Protein AF-A0A1L9T5M8-F1 (afdb_monomer_lite)

Structure (mmCIF, N/CA/C/O backbone):
data_AF-A0A1L9T5M8-F1
#
_entry.id   AF-A0A1L9T5M8-F1
#
loop_
_atom_site.group_PDB
_atom_site.id
_atom_site.type_symbol
_atom_site.label_atom_id
_atom_site.label_alt_id
_atom_site.label_comp_id
_atom_site.label_asym_id
_atom_site.label_entity_id
_atom_site.label_seq_id
_atom_site.pdbx_PDB_ins_code
_atom_site.Cartn_x
_atom_site.Cartn_y
_atom_site.Cartn_z
_atom_site.occupancy
_atom_site.B_iso_or_equiv
_atom_site.auth_seq_id
_atom_site.auth_comp_id
_atom_site.auth_asym_id
_atom_site.auth_atom_id
_atom_site.pdbx_PDB_model_num
ATOM 1 N N . MET A 1 1 ? 2.459 -1.431 -12.905 1.00 73.81 1 MET A N 1
ATOM 2 C CA . MET A 1 1 ? 2.246 -0.161 -12.185 1.00 73.81 1 MET A CA 1
ATOM 3 C C . MET A 1 1 ? 1.457 -0.363 -10.896 1.00 73.81 1 MET A C 1
ATOM 5 O O . MET A 1 1 ? 0.234 -0.357 -10.907 1.00 73.81 1 MET A O 1
ATOM 9 N N . CYS A 1 2 ? 2.155 -0.512 -9.771 1.00 86.69 2 CYS A N 1
ATOM 10 C CA . CYS A 1 2 ? 1.541 -0.718 -8.460 1.00 86.69 2 CYS A CA 1
ATOM 11 C C . CYS A 1 2 ? 0.799 0.523 -7.936 1.00 86.69 2 CYS A C 1
ATOM 13 O O . CYS A 1 2 ? 1.133 1.663 -8.274 1.00 86.69 2 CYS A O 1
ATOM 15 N N . ILE A 1 3 ? -0.145 0.301 -7.029 1.00 89.75 3 ILE A N 1
ATOM 16 C CA . ILE A 1 3 ? -0.726 1.337 -6.174 1.00 89.75 3 ILE A CA 1
ATOM 17 C C . ILE A 1 3 ? -0.887 0.789 -4.755 1.00 89.75 3 ILE A C 1
ATOM 19 O O . ILE A 1 3 ? -1.237 -0.376 -4.566 1.00 89.75 3 ILE A O 1
ATOM 23 N N . ALA A 1 4 ? -0.602 1.616 -3.758 1.00 93.81 4 ALA A N 1
ATOM 24 C CA . ALA A 1 4 ? -0.954 1.370 -2.368 1.00 93.81 4 ALA A CA 1
ATOM 25 C C . ALA A 1 4 ? -1.788 2.551 -1.879 1.00 93.81 4 ALA A C 1
ATOM 27 O O . ALA A 1 4 ? -1.411 3.689 -2.128 1.00 93.81 4 ALA A O 1
ATOM 28 N N . ILE A 1 5 ? -2.909 2.300 -1.219 1.00 94.38 5 ILE A N 1
ATOM 29 C CA . ILE A 1 5 ? -3.770 3.335 -0.649 1.00 94.38 5 ILE A CA 1
ATOM 30 C C . ILE A 1 5 ? -3.914 3.006 0.824 1.00 94.38 5 ILE A C 1
ATOM 32 O O . ILE A 1 5 ? -4.276 1.883 1.164 1.00 94.38 5 ILE A O 1
ATOM 36 N N . LEU A 1 6 ? -3.609 3.961 1.689 1.00 93.00 6 LEU A N 1
ATOM 37 C CA . LEU A 1 6 ? -3.857 3.848 3.114 1.00 93.00 6 LEU A CA 1
ATOM 38 C C . LEU A 1 6 ? -4.952 4.817 3.539 1.00 93.00 6 LEU A C 1
ATOM 40 O O . LEU A 1 6 ? -5.083 5.902 2.973 1.00 93.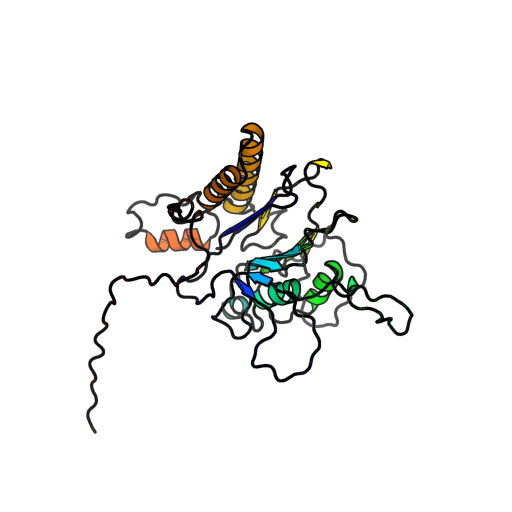00 6 LEU A O 1
ATOM 44 N N . THR A 1 7 ? -5.710 4.433 4.557 1.00 92.31 7 THR A N 1
ATOM 45 C CA . THR A 1 7 ? -6.650 5.331 5.217 1.00 92.31 7 THR A CA 1
ATOM 46 C C . THR A 1 7 ? -6.678 5.098 6.722 1.00 92.31 7 THR A C 1
ATOM 48 O O . THR A 1 7 ? -6.681 3.958 7.194 1.00 92.31 7 THR A O 1
ATOM 51 N N . THR A 1 8 ? -6.688 6.203 7.466 1.00 90.62 8 THR A N 1
ATOM 52 C CA . THR A 1 8 ? -6.918 6.261 8.918 1.00 90.62 8 THR A CA 1
ATOM 53 C C . THR A 1 8 ? -8.299 6.854 9.234 1.00 90.62 8 THR A C 1
ATOM 55 O O . THR A 1 8 ? -8.595 7.226 10.369 1.00 90.62 8 THR A O 1
ATOM 58 N N . THR A 1 9 ? -9.184 6.938 8.231 1.00 90.25 9 THR A N 1
ATOM 59 C CA . THR A 1 9 ? -10.493 7.597 8.335 1.00 90.25 9 THR A CA 1
ATOM 60 C C . THR A 1 9 ? -11.626 6.656 8.761 1.00 90.25 9 THR A C 1
ATOM 62 O O . THR A 1 9 ? -12.774 6.911 8.417 1.00 90.25 9 THR A O 1
ATOM 65 N N . HIS A 1 10 ? -11.367 5.536 9.433 1.00 90.94 10 HIS A N 1
ATOM 66 C CA . HIS A 1 10 ? -12.438 4.676 9.949 1.00 90.94 10 HIS A CA 1
ATOM 67 C C . HIS A 1 10 ? -12.417 4.708 11.484 1.00 90.94 10 HIS A C 1
ATOM 69 O O . HIS A 1 10 ? -11.357 4.495 12.063 1.00 90.94 10 HIS A O 1
ATOM 75 N N . PRO A 1 11 ? -13.550 4.938 12.178 1.00 87.81 11 PRO A N 1
ATOM 76 C CA . PRO A 1 11 ? -13.566 5.045 13.639 1.00 87.81 11 PRO A CA 1
ATOM 77 C C . PRO A 1 11 ? -13.217 3.718 14.331 1.00 87.81 11 PRO A C 1
ATOM 79 O O . PRO A 1 11 ? -12.555 3.706 15.356 1.00 87.81 11 PRO A O 1
ATOM 82 N N . THR A 1 12 ? -13.633 2.584 13.761 1.00 88.06 12 THR A N 1
ATOM 83 C CA . THR A 1 12 ? -13.346 1.248 14.322 1.00 88.06 12 THR A CA 1
ATOM 84 C C . THR A 1 12 ? -11.993 0.673 13.895 1.00 88.06 12 THR A C 1
ATOM 86 O O . THR A 1 12 ? -11.369 -0.061 14.657 1.00 88.06 12 THR A O 1
ATOM 89 N N . TYR A 1 13 ? -11.531 0.976 12.678 1.00 88.88 13 TYR A N 1
ATOM 90 C CA . TYR A 1 13 ? -10.309 0.409 12.115 1.00 88.88 13 TYR A CA 1
ATOM 91 C C . TYR A 1 13 ? -9.252 1.499 12.085 1.00 88.88 13 TYR A C 1
ATOM 93 O O . TYR A 1 13 ? -9.322 2.425 11.283 1.00 88.88 13 TYR A O 1
ATOM 101 N N . ARG A 1 14 ? -8.247 1.358 12.946 1.00 83.38 14 ARG A N 1
ATOM 102 C CA . ARG A 1 14 ? -7.173 2.347 13.099 1.00 83.38 14 ARG A CA 1
ATOM 103 C C . ARG A 1 14 ? -6.377 2.584 11.814 1.00 83.38 14 ARG A C 1
ATOM 105 O O . ARG A 1 14 ? -5.825 3.657 11.606 1.00 83.38 14 ARG A O 1
ATOM 112 N N . PHE A 1 15 ? -6.297 1.555 10.977 1.00 88.25 15 PHE A N 1
ATOM 113 C CA . PHE A 1 15 ? -5.540 1.558 9.741 1.00 88.25 15 PHE A CA 1
ATOM 114 C C . PHE A 1 15 ? -6.140 0.561 8.756 1.00 88.25 15 PHE A C 1
ATOM 116 O O . PHE A 1 15 ? -6.377 -0.598 9.101 1.00 88.25 15 PHE A O 1
ATOM 123 N N . ILE A 1 16 ? -6.338 1.008 7.521 1.00 93.50 16 ILE A N 1
ATOM 124 C CA . ILE A 1 16 ? -6.735 0.173 6.390 1.00 93.50 16 ILE A CA 1
ATOM 125 C C . ILE A 1 16 ? -5.730 0.417 5.265 1.00 93.50 16 ILE A C 1
ATOM 127 O O . ILE A 1 16 ? -5.364 1.560 4.990 1.00 93.50 16 ILE A O 1
ATOM 131 N N . ILE A 1 17 ? -5.300 -0.658 4.602 1.00 94.69 17 ILE A N 1
ATOM 132 C CA . ILE A 1 17 ? -4.412 -0.601 3.441 1.00 94.69 17 ILE A CA 1
ATOM 133 C C . ILE A 1 17 ? -4.962 -1.433 2.287 1.00 94.69 17 ILE A C 1
ATOM 135 O O . ILE A 1 17 ? -5.321 -2.596 2.449 1.00 94.69 17 ILE A O 1
ATOM 139 N N . LEU A 1 18 ? -4.976 -0.829 1.106 1.00 94.94 18 LEU A N 1
ATOM 140 C CA . LEU A 1 18 ? -5.321 -1.444 -0.163 1.00 94.94 18 LEU A CA 1
ATOM 141 C C . LEU A 1 18 ? -4.048 -1.474 -1.002 1.00 94.94 18 LEU A C 1
ATOM 143 O O . LEU A 1 18 ? -3.333 -0.476 -1.086 1.00 94.94 18 LEU A O 1
ATOM 147 N N . ASN A 1 19 ? -3.742 -2.599 -1.640 1.00 93.06 19 ASN A N 1
ATOM 148 C CA . ASN A 1 19 ? -2.569 -2.699 -2.497 1.00 93.06 19 ASN A CA 1
ATOM 149 C C . ASN A 1 19 ? -2.873 -3.540 -3.730 1.00 93.06 19 ASN A C 1
ATOM 151 O O . ASN A 1 19 ? -3.249 -4.702 -3.611 1.00 93.06 19 ASN A O 1
ATOM 155 N N . ASN A 1 20 ? -2.644 -2.960 -4.904 1.00 90.44 20 ASN A N 1
ATOM 156 C CA . ASN A 1 20 ? -2.560 -3.706 -6.149 1.00 90.44 20 ASN A CA 1
ATOM 157 C C . ASN A 1 20 ? -1.101 -3.684 -6.617 1.00 90.44 20 ASN A C 1
ATOM 159 O O . ASN A 1 20 ? -0.534 -2.619 -6.895 1.00 90.44 20 ASN A O 1
ATOM 163 N N . ARG A 1 21 ? -0.478 -4.864 -6.653 1.00 89.31 21 ARG A N 1
ATOM 164 C CA . ARG A 1 21 ? 0.878 -5.053 -7.164 1.00 89.31 21 ARG A CA 1
ATOM 165 C C . ARG A 1 21 ? 0.797 -5.529 -8.603 1.00 89.31 21 ARG A C 1
ATOM 167 O O . ARG A 1 21 ? 0.418 -6.664 -8.855 1.00 89.31 21 ARG A O 1
ATOM 174 N N . ASP A 1 22 ? 1.275 -4.691 -9.506 1.00 83.25 22 ASP A N 1
ATOM 175 C CA . ASP A 1 22 ? 1.394 -5.031 -10.918 1.00 83.25 22 ASP A CA 1
ATOM 176 C C . ASP A 1 22 ? 2.868 -5.283 -11.265 1.00 83.25 22 ASP A C 1
ATOM 178 O O . ASP A 1 22 ? 3.734 -4.424 -11.062 1.00 83.25 22 ASP A O 1
ATOM 182 N N . GLU A 1 23 ? 3.128 -6.500 -11.729 1.00 85.75 23 GLU A N 1
ATOM 183 C CA . GLU A 1 23 ? 4.423 -7.118 -11.992 1.00 85.75 23 GLU A CA 1
ATOM 184 C C . GLU A 1 23 ? 4.262 -8.134 -13.134 1.00 85.75 23 GLU A C 1
ATOM 186 O O . GLU A 1 23 ? 3.152 -8.584 -13.413 1.00 85.75 23 GLU A O 1
ATOM 191 N N . PHE A 1 24 ? 5.365 -8.554 -13.762 1.00 83.94 24 PHE A N 1
ATOM 192 C CA . PHE A 1 24 ? 5.351 -9.686 -14.691 1.00 83.94 24 PHE A CA 1
ATOM 193 C C . PHE A 1 24 ? 4.634 -10.908 -14.098 1.00 83.94 24 PHE A C 1
ATOM 195 O O . PHE A 1 24 ? 5.038 -11.424 -13.055 1.00 83.94 24 PHE A O 1
ATOM 202 N N . LEU A 1 25 ? 3.626 -11.415 -14.816 1.00 84.31 25 LEU A N 1
ATOM 203 C CA . LEU A 1 25 ? 2.867 -12.615 -14.435 1.00 84.31 25 LEU A CA 1
ATOM 204 C C . LEU A 1 25 ? 3.769 -13.841 -14.238 1.00 84.31 25 LEU A C 1
ATOM 206 O O . LEU A 1 25 ? 3.508 -14.683 -13.387 1.00 84.31 25 LEU A O 1
ATOM 210 N N . SER A 1 26 ? 4.859 -13.923 -15.003 1.00 90.44 26 SER A N 1
ATOM 211 C CA . SER A 1 26 ? 5.852 -14.994 -14.909 1.00 90.44 26 SER A CA 1
ATOM 212 C C . SER A 1 26 ? 6.827 -14.835 -13.741 1.00 90.44 26 SER A C 1
ATOM 214 O O . SER A 1 26 ? 7.633 -15.736 -13.504 1.00 90.44 26 SER A O 1
ATOM 216 N N . ARG A 1 27 ? 6.803 -13.713 -13.006 1.00 92.00 27 ARG A N 1
ATOM 217 C CA . ARG A 1 27 ? 7.708 -13.513 -11.873 1.00 92.00 27 ARG A CA 1
ATOM 218 C C . ARG A 1 27 ? 7.279 -14.422 -10.717 1.00 92.00 27 ARG A C 1
ATOM 220 O O . ARG A 1 27 ? 6.207 -14.214 -10.151 1.00 92.00 27 ARG A O 1
ATOM 227 N N . PRO A 1 28 ? 8.119 -15.379 -10.296 1.00 94.62 28 PRO A N 1
ATOM 228 C CA . PRO A 1 28 ? 7.723 -16.344 -9.284 1.00 94.62 28 PRO A CA 1
ATOM 229 C C . PRO A 1 28 ? 7.583 -15.685 -7.905 1.00 94.62 28 PRO A C 1
ATOM 231 O O . PRO A 1 28 ? 8.473 -14.962 -7.443 1.00 94.62 28 PRO A O 1
ATOM 234 N N . THR A 1 29 ? 6.480 -15.980 -7.217 1.00 94.75 29 THR A N 1
ATOM 235 C CA . THR A 1 29 ? 6.209 -15.525 -5.846 1.00 94.75 29 THR A CA 1
ATOM 236 C C . THR A 1 29 ? 5.662 -16.657 -4.988 1.00 94.75 29 THR A C 1
ATOM 238 O O . THR A 1 29 ? 4.884 -17.477 -5.467 1.00 94.75 29 THR A O 1
ATOM 241 N N . ALA A 1 30 ? 6.015 -16.679 -3.706 1.00 93.69 30 ALA A N 1
ATOM 242 C CA . ALA A 1 30 ? 5.359 -17.544 -2.732 1.00 93.69 30 ALA A CA 1
ATOM 243 C C . ALA A 1 30 ? 4.035 -16.913 -2.261 1.00 93.69 30 ALA A C 1
ATOM 245 O O . ALA A 1 30 ? 4.005 -15.692 -2.064 1.00 93.69 30 ALA A O 1
ATOM 246 N N . PRO A 1 31 ? 2.979 -17.714 -2.016 1.00 93.44 31 PRO A N 1
ATOM 247 C CA . PRO A 1 31 ? 1.710 -17.214 -1.495 1.00 93.44 31 PRO A CA 1
ATOM 248 C C . PRO A 1 31 ? 1.873 -16.599 -0.100 1.00 93.44 31 PRO A C 1
ATOM 250 O O . PRO A 1 31 ? 2.842 -16.876 0.616 1.00 93.44 31 PRO A O 1
ATOM 253 N N . VAL A 1 32 ? 0.901 -15.772 0.293 1.00 94.00 32 VAL A N 1
ATOM 254 C CA . VAL A 1 32 ? 0.862 -15.158 1.625 1.00 94.00 32 VAL A CA 1
ATOM 255 C C . VAL A 1 32 ? 0.794 -16.250 2.689 1.00 94.00 32 VAL A C 1
ATOM 257 O O . VAL A 1 32 ? -0.126 -17.063 2.710 1.00 94.00 32 VAL A O 1
ATOM 260 N N . ARG A 1 33 ? 1.774 -16.259 3.592 1.00 94.69 33 ARG A N 1
ATOM 261 C CA . ARG A 1 33 ? 1.814 -17.158 4.750 1.00 94.69 33 ARG A CA 1
ATOM 262 C C . ARG A 1 33 ? 2.637 -16.546 5.869 1.00 94.69 33 ARG A C 1
ATOM 264 O O . ARG A 1 33 ? 3.418 -15.625 5.636 1.00 94.69 33 ARG A O 1
ATOM 271 N N . TRP A 1 34 ? 2.515 -17.103 7.068 1.00 93.75 34 TRP A N 1
ATOM 272 C CA . TRP A 1 34 ? 3.470 -16.824 8.134 1.00 93.75 34 TRP A CA 1
ATOM 273 C C . TRP A 1 34 ? 4.823 -17.468 7.799 1.00 93.75 34 TRP A C 1
ATOM 275 O O . TRP A 1 34 ? 4.905 -18.653 7.454 1.00 93.75 34 TRP A O 1
ATOM 285 N N . TRP A 1 35 ? 5.893 -16.684 7.878 1.00 89.25 35 TRP A N 1
ATOM 286 C CA . TRP A 1 35 ? 7.266 -17.155 7.739 1.00 89.25 35 TRP A CA 1
ATOM 287 C C . TRP A 1 35 ? 8.189 -16.446 8.727 1.00 89.25 35 TRP A C 1
ATOM 289 O O . TRP A 1 35 ? 7.923 -15.337 9.179 1.00 89.25 35 TRP A O 1
ATOM 299 N N . SER A 1 36 ? 9.293 -17.109 9.047 1.00 82.88 36 SER A N 1
ATOM 300 C CA . SER A 1 36 ? 10.337 -16.608 9.937 1.00 82.88 36 SER A CA 1
ATOM 301 C C . SER A 1 36 ? 11.634 -16.492 9.140 1.00 82.88 36 SER A C 1
ATOM 303 O O . SER A 1 36 ? 11.883 -17.299 8.245 1.00 82.88 36 SER A O 1
ATOM 305 N N . SER A 1 37 ? 12.473 -15.498 9.440 1.00 63.56 37 SER A N 1
ATOM 306 C CA . SER A 1 37 ? 13.755 -15.292 8.743 1.00 63.56 37 SER A CA 1
ATOM 307 C C . SER A 1 37 ? 14.801 -16.370 9.062 1.00 63.56 37 SER A C 1
ATOM 309 O O . SER A 1 37 ? 15.893 -16.353 8.494 1.00 63.56 37 SER A O 1
ATOM 311 N N . ARG A 1 38 ? 14.477 -17.318 9.948 1.00 58.47 38 ARG A N 1
ATOM 312 C CA . ARG A 1 38 ? 15.281 -18.515 10.186 1.00 58.47 38 ARG A CA 1
ATOM 313 C C . ARG A 1 38 ? 15.198 -19.413 8.946 1.00 58.47 38 ARG A C 1
ATOM 315 O O . ARG A 1 38 ? 14.296 -20.236 8.822 1.00 58.47 38 ARG A O 1
ATOM 322 N N . SER A 1 39 ? 16.109 -19.195 8.000 1.00 40.66 39 SER A N 1
ATOM 323 C CA . SER A 1 39 ? 16.382 -20.180 6.955 1.00 40.66 39 SER A CA 1
ATOM 324 C C . SER A 1 39 ? 16.983 -21.429 7.614 1.00 40.66 39 SER A C 1
ATOM 326 O O . SER A 1 39 ? 17.828 -21.261 8.498 1.00 40.66 39 SER A O 1
ATOM 328 N N . PRO A 1 40 ? 16.606 -22.654 7.210 1.00 38.31 40 PRO A N 1
ATOM 329 C CA . PRO A 1 40 ? 17.276 -23.881 7.651 1.00 38.31 40 PRO A CA 1
ATOM 330 C C . PRO A 1 40 ? 18.770 -23.938 7.276 1.00 38.31 40 PRO A C 1
ATOM 332 O O . PRO A 1 40 ? 19.512 -24.705 7.879 1.00 38.31 40 PRO A O 1
ATOM 335 N N . ASP A 1 41 ? 19.222 -23.090 6.342 1.00 34.47 41 ASP A N 1
ATOM 336 C CA . ASP A 1 41 ? 20.523 -23.243 5.671 1.00 34.47 41 ASP A CA 1
ATOM 337 C C . ASP A 1 41 ? 21.599 -22.229 6.119 1.00 34.47 41 ASP A C 1
ATOM 339 O O . ASP A 1 41 ? 22.666 -22.130 5.516 1.00 34.47 41 ASP A O 1
ATOM 343 N N . SER A 1 42 ? 21.349 -21.438 7.169 1.00 33.06 42 SER A N 1
ATOM 344 C CA . SER A 1 42 ? 22.309 -20.446 7.678 1.00 33.06 42 SER A CA 1
ATOM 345 C C . SER A 1 42 ? 22.994 -20.948 8.952 1.00 33.06 42 SER A C 1
ATOM 347 O O . SER A 1 42 ? 22.465 -20.840 10.054 1.00 33.06 42 SER A O 1
ATOM 349 N N . PHE A 1 43 ? 24.212 -21.470 8.794 1.00 34.00 43 PHE A N 1
ATOM 350 C CA . PHE A 1 43 ? 25.123 -21.901 9.868 1.00 34.00 43 PHE A CA 1
ATOM 351 C C . PHE A 1 43 ? 25.779 -20.739 10.647 1.00 34.00 43 PHE A C 1
ATOM 353 O O . PHE A 1 43 ? 26.827 -20.914 11.267 1.00 34.00 43 PHE A O 1
ATOM 360 N N . THR A 1 44 ? 25.198 -19.537 10.641 1.00 34.12 44 THR A N 1
ATOM 361 C CA . THR A 1 44 ? 25.741 -18.396 11.390 1.00 34.12 44 THR A CA 1
ATOM 362 C C . THR A 1 44 ? 24.867 -18.092 12.596 1.00 34.12 44 THR A C 1
ATOM 364 O O . THR A 1 44 ? 23.709 -17.700 12.476 1.00 34.12 44 THR A O 1
ATOM 367 N N . ASN A 1 45 ? 25.458 -18.311 13.765 1.00 30.78 45 ASN A N 1
ATOM 368 C CA . ASN A 1 45 ? 24.875 -18.236 15.096 1.00 30.78 45 ASN A CA 1
ATOM 369 C C . ASN A 1 45 ? 24.605 -16.781 15.534 1.00 30.78 45 ASN A C 1
ATOM 371 O O . ASN A 1 45 ? 25.208 -16.289 16.486 1.00 30.78 45 ASN A O 1
ATOM 375 N N . THR A 1 46 ? 23.730 -16.065 14.825 1.00 38.22 46 THR A N 1
ATOM 376 C CA . THR A 1 46 ? 23.260 -14.735 15.233 1.00 38.22 46 THR A CA 1
ATOM 377 C C . THR A 1 46 ? 21.858 -14.847 15.821 1.00 38.22 46 THR A C 1
ATOM 379 O O . THR A 1 46 ? 20.879 -15.127 15.135 1.00 38.22 46 THR A O 1
ATOM 382 N N . THR A 1 47 ? 21.776 -14.610 17.127 1.00 39.91 47 THR A N 1
ATOM 383 C CA . THR A 1 47 ? 20.606 -14.627 18.021 1.00 39.91 47 THR A CA 1
ATOM 384 C C . THR A 1 47 ? 19.580 -13.519 17.736 1.00 39.91 47 THR A C 1
ATOM 386 O O . THR A 1 47 ? 18.979 -12.960 18.650 1.00 39.91 47 THR A O 1
ATOM 389 N N . ALA A 1 48 ? 19.344 -13.176 16.469 1.00 48.72 48 ALA A N 1
ATOM 390 C CA . ALA A 1 48 ? 18.260 -12.276 16.108 1.00 48.72 48 ALA A CA 1
ATOM 391 C C . ALA A 1 48 ? 16.930 -13.035 16.227 1.00 48.72 48 ALA A C 1
ATOM 393 O O . ALA A 1 48 ? 16.635 -13.937 15.437 1.00 48.72 48 ALA A O 1
ATOM 394 N N . THR A 1 49 ? 16.135 -12.688 17.239 1.00 51.50 49 THR A N 1
ATOM 395 C CA . THR A 1 49 ? 14.749 -13.132 17.418 1.00 51.50 49 THR A CA 1
ATOM 396 C C . THR A 1 49 ? 13.953 -12.791 16.158 1.00 51.50 49 THR A C 1
ATOM 398 O O . THR A 1 49 ? 13.484 -11.673 15.979 1.00 51.50 49 THR A O 1
ATOM 401 N N . SER A 1 50 ? 13.864 -13.739 15.226 1.00 63.53 50 SER A N 1
ATOM 402 C CA . SER A 1 50 ? 13.152 -13.551 13.965 1.00 63.53 50 SER A CA 1
ATOM 403 C C . SER A 1 50 ? 11.654 -13.521 14.259 1.00 63.53 50 SER A C 1
ATOM 405 O O . SER A 1 50 ? 11.059 -14.567 14.533 1.00 63.53 50 SER A O 1
ATOM 407 N N . LEU A 1 51 ? 11.050 -12.342 14.177 1.00 76.50 51 LEU A N 1
ATOM 408 C CA . LEU A 1 51 ? 9.611 -12.182 14.337 1.00 76.50 51 LEU A CA 1
ATOM 409 C C . LEU A 1 51 ? 8.876 -12.814 13.145 1.00 76.50 51 LEU A C 1
ATOM 411 O O . LEU A 1 51 ? 9.260 -12.555 12.002 1.00 76.50 51 LEU A O 1
ATOM 415 N N . PRO A 1 52 ? 7.835 -13.640 13.373 1.00 88.94 52 PRO A N 1
ATOM 416 C CA . PRO A 1 52 ? 7.029 -14.175 12.286 1.00 88.94 52 PRO A CA 1
ATOM 417 C C . PRO A 1 52 ? 6.347 -13.051 11.503 1.00 88.94 52 PRO A C 1
ATOM 419 O O . PRO A 1 52 ? 5.638 -12.220 12.080 1.00 88.94 52 PRO A O 1
ATOM 422 N N . VAL A 1 53 ? 6.530 -13.067 10.186 1.00 93.12 53 VAL A N 1
ATOM 423 C CA . VAL A 1 53 ? 5.961 -12.111 9.235 1.00 93.12 53 VAL A CA 1
ATOM 424 C C . VAL A 1 53 ? 4.890 -12.811 8.405 1.00 93.12 53 VAL A C 1
ATOM 426 O O . VAL A 1 53 ? 5.124 -13.896 7.877 1.00 93.12 53 VAL A O 1
ATOM 429 N N . LEU A 1 54 ? 3.722 -12.187 8.270 1.00 95.94 54 LEU A N 1
ATOM 430 C CA . LEU A 1 54 ? 2.696 -12.543 7.298 1.00 95.94 54 LEU A CA 1
ATOM 431 C C . LEU A 1 54 ? 2.924 -11.716 6.037 1.00 95.94 54 LEU A C 1
ATOM 433 O O . LEU A 1 54 ? 2.712 -10.504 6.032 1.00 95.94 54 LEU A O 1
ATOM 437 N N . SER A 1 55 ? 3.392 -12.365 4.977 1.00 96.06 55 SER A N 1
ATOM 438 C CA . SER A 1 55 ? 3.524 -11.746 3.657 1.00 96.06 55 SER A CA 1
ATOM 439 C C . SER A 1 55 ? 3.746 -12.793 2.572 1.00 96.06 55 SER A C 1
ATOM 441 O O . SER A 1 55 ? 4.124 -13.933 2.854 1.00 96.06 55 SER A O 1
ATOM 443 N N . ALA A 1 56 ? 3.532 -12.390 1.323 1.00 94.69 56 ALA A N 1
ATOM 444 C CA . ALA A 1 56 ? 4.065 -13.093 0.163 1.00 94.69 56 ALA A CA 1
ATOM 445 C C . ALA A 1 56 ? 5.568 -12.792 0.002 1.00 94.69 56 ALA A C 1
ATOM 447 O O . ALA A 1 56 ? 6.075 -11.802 0.541 1.00 94.69 56 ALA A O 1
ATOM 448 N N . ARG A 1 57 ? 6.296 -13.637 -0.738 1.00 93.75 57 ARG A N 1
ATOM 449 C CA . ARG A 1 57 ? 7.743 -13.458 -0.970 1.00 93.75 57 ARG A CA 1
ATOM 450 C C . ARG A 1 57 ? 8.087 -13.512 -2.448 1.00 93.75 57 ARG A C 1
ATOM 452 O O . ARG A 1 57 ? 7.597 -14.376 -3.165 1.00 93.75 57 ARG A O 1
ATOM 459 N N . ASP A 1 58 ? 8.974 -12.624 -2.877 1.00 93.62 58 ASP A N 1
ATOM 460 C CA . ASP A 1 58 ? 9.594 -12.656 -4.199 1.00 93.62 58 ASP A CA 1
ATOM 461 C C . ASP A 1 58 ? 10.554 -13.848 -4.286 1.00 93.62 58 ASP A C 1
ATOM 463 O O . ASP A 1 58 ? 11.497 -13.946 -3.504 1.00 93.62 58 ASP A O 1
ATOM 467 N N . LEU A 1 59 ? 10.327 -14.774 -5.215 1.00 93.94 59 LEU A N 1
ATOM 468 C CA . LEU A 1 59 ? 11.215 -15.922 -5.425 1.00 93.94 59 LEU A CA 1
ATOM 469 C C . LEU A 1 59 ? 12.211 -15.679 -6.561 1.00 93.94 59 LEU A C 1
ATOM 471 O O . LEU A 1 59 ? 13.144 -16.457 -6.722 1.00 93.94 59 LEU A O 1
ATOM 475 N N . ALA A 1 60 ? 12.066 -14.577 -7.304 1.00 91.00 60 ALA A N 1
ATOM 476 C CA . ALA A 1 60 ? 12.943 -14.252 -8.424 1.00 91.00 60 ALA A CA 1
ATOM 477 C C . ALA A 1 60 ? 14.346 -13.796 -7.988 1.00 91.00 60 ALA A C 1
ATOM 479 O O . ALA A 1 60 ? 15.248 -13.699 -8.818 1.00 91.00 60 ALA A O 1
ATOM 480 N N . ARG A 1 61 ? 14.542 -13.470 -6.701 1.00 87.56 61 ARG A N 1
ATOM 481 C CA . ARG A 1 61 ? 15.838 -13.054 -6.149 1.00 87.56 61 ARG A CA 1
ATOM 482 C C . ARG A 1 61 ? 16.207 -13.843 -4.892 1.00 87.56 61 ARG A C 1
ATOM 484 O O . ARG A 1 61 ? 15.336 -14.017 -4.039 1.00 87.56 61 ARG A O 1
ATOM 491 N N . PRO A 1 62 ? 17.500 -14.162 -4.678 1.00 88.62 62 PRO A N 1
ATOM 492 C CA . PRO A 1 62 ? 17.977 -14.850 -3.469 1.00 88.62 62 PRO A CA 1
ATOM 493 C C . PRO A 1 62 ? 17.663 -14.120 -2.155 1.00 88.62 62 PRO A C 1
ATOM 495 O O . PRO A 1 62 ? 17.515 -14.736 -1.104 1.00 88.62 62 PRO A O 1
ATOM 498 N N . ALA A 1 63 ? 17.522 -12.789 -2.199 1.00 87.12 63 ALA A N 1
ATOM 499 C CA . ALA A 1 63 ? 17.138 -11.993 -1.030 1.00 87.12 63 ALA A CA 1
ATOM 500 C C . ALA A 1 63 ? 15.752 -12.383 -0.477 1.00 87.12 63 ALA A C 1
ATOM 502 O O . ALA A 1 63 ? 15.465 -12.178 0.712 1.00 87.12 63 ALA A O 1
ATOM 503 N N . HIS A 1 64 ? 14.898 -12.941 -1.344 1.00 91.69 64 HIS A N 1
ATOM 504 C CA . HIS A 1 64 ? 13.536 -13.352 -1.048 1.00 91.69 64 HIS A CA 1
ATOM 505 C C . HIS A 1 64 ? 12.740 -12.284 -0.297 1.00 91.69 64 HIS A C 1
ATOM 507 O O . HIS A 1 64 ? 12.234 -12.528 0.808 1.00 91.69 64 HIS A O 1
ATOM 513 N N . GLY A 1 65 ? 12.740 -11.082 -0.880 1.00 92.75 65 GLY A N 1
ATOM 514 C CA . GLY A 1 65 ? 12.093 -9.892 -0.342 1.00 92.75 65 GLY A CA 1
ATOM 515 C C . GLY A 1 65 ? 10.570 -9.977 -0.373 1.00 92.75 65 GLY A C 1
ATOM 516 O O . GLY A 1 65 ? 9.995 -10.967 -0.818 1.00 92.75 65 GLY A O 1
ATOM 517 N N . THR A 1 66 ? 9.914 -8.917 0.083 1.00 94.75 66 THR A N 1
ATOM 518 C CA . THR A 1 66 ? 8.455 -8.769 0.015 1.00 94.75 66 THR A CA 1
ATOM 519 C C . THR A 1 66 ? 8.082 -7.366 -0.469 1.00 94.75 66 THR A C 1
ATOM 521 O O . THR A 1 66 ? 8.960 -6.557 -0.741 1.00 94.75 66 THR A O 1
ATOM 524 N N . TRP A 1 67 ? 6.798 -7.083 -0.638 1.00 95.19 67 TRP A N 1
ATOM 525 C CA . TRP A 1 67 ? 6.275 -5.766 -1.024 1.00 95.19 67 TRP A CA 1
ATOM 526 C C . TRP A 1 67 ? 5.158 -5.287 -0.101 1.00 95.19 67 TRP A C 1
ATOM 528 O O . TRP A 1 67 ? 4.852 -4.105 -0.110 1.00 95.19 67 TRP A O 1
ATOM 538 N N . LEU A 1 68 ? 4.558 -6.182 0.683 1.00 96.81 68 LEU A N 1
ATOM 539 C CA . LEU A 1 68 ? 3.525 -5.883 1.664 1.00 96.81 68 LEU A CA 1
ATOM 540 C C . LEU A 1 68 ? 3.598 -6.944 2.754 1.00 96.81 68 LEU A C 1
ATOM 542 O O . LEU A 1 68 ? 3.653 -8.139 2.452 1.00 96.81 68 LEU A O 1
ATOM 546 N N . GLY A 1 69 ? 3.559 -6.526 4.011 1.00 95.50 69 GLY A N 1
ATOM 547 C CA . GLY A 1 69 ? 3.485 -7.471 5.109 1.00 95.50 69 GLY A CA 1
ATOM 548 C C . GLY A 1 69 ? 3.192 -6.831 6.446 1.00 95.50 69 GLY A C 1
ATOM 549 O O . GLY A 1 69 ? 3.286 -5.616 6.614 1.00 95.50 69 GLY A O 1
ATOM 550 N N . ILE A 1 70 ? 2.870 -7.696 7.399 1.00 94.75 70 ILE A N 1
ATOM 551 C CA . ILE A 1 70 ? 2.702 -7.355 8.807 1.00 94.75 70 ILE A CA 1
ATOM 552 C C . ILE A 1 70 ? 3.305 -8.463 9.668 1.00 94.75 70 ILE A C 1
ATOM 554 O O . ILE A 1 70 ? 3.265 -9.635 9.292 1.00 94.75 70 ILE A O 1
ATOM 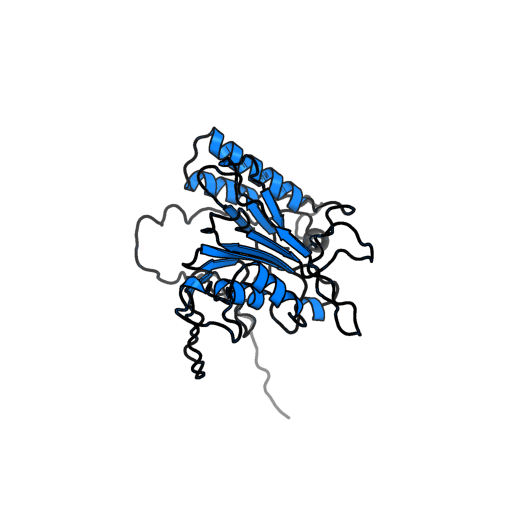558 N N . ASN A 1 71 ? 3.876 -8.135 10.820 1.00 92.00 71 ASN A N 1
ATOM 559 C CA . ASN A 1 71 ? 4.352 -9.138 11.772 1.00 92.00 71 ASN A CA 1
ATOM 560 C C . ASN A 1 71 ? 3.439 -9.227 13.011 1.00 92.00 71 ASN A C 1
ATOM 562 O O . ASN A 1 71 ? 2.547 -8.408 13.230 1.00 92.00 71 ASN A O 1
ATOM 566 N N . LYS A 1 72 ? 3.666 -10.239 13.860 1.00 88.12 72 LYS A N 1
ATOM 567 C CA . LYS A 1 72 ? 2.911 -10.430 15.123 1.00 88.12 72 LYS A CA 1
ATOM 568 C C . LYS A 1 72 ? 3.070 -9.282 16.124 1.00 88.12 72 LYS A C 1
ATOM 570 O O . LYS A 1 72 ? 2.327 -9.207 17.093 1.00 88.12 72 LYS A O 1
ATOM 575 N N . ILE A 1 73 ? 4.028 -8.416 15.840 1.00 86.38 73 ILE A N 1
ATOM 576 C CA . ILE A 1 73 ? 4.330 -7.096 16.370 1.00 86.38 73 ILE A CA 1
ATOM 577 C C . ILE A 1 73 ? 3.419 -5.907 16.155 1.00 86.38 73 ILE A C 1
ATOM 579 O O . ILE A 1 73 ? 3.514 -4.920 16.864 1.00 86.38 73 ILE A O 1
ATOM 583 N N . GLY A 1 74 ? 2.597 -5.980 15.109 1.00 88.19 74 GLY A N 1
ATOM 584 C CA . GLY A 1 74 ? 1.965 -4.788 14.553 1.00 88.19 74 GLY A CA 1
ATOM 585 C C . GLY A 1 74 ? 2.860 -3.974 13.611 1.00 88.19 74 GLY A C 1
ATOM 586 O O . GLY A 1 74 ? 2.378 -3.001 13.041 1.00 88.19 74 GLY A O 1
ATOM 587 N N . ARG A 1 75 ? 4.115 -4.370 13.344 1.00 90.62 75 ARG A N 1
ATOM 588 C CA . ARG A 1 75 ? 4.890 -3.689 12.301 1.00 90.62 75 ARG A CA 1
ATOM 589 C C . ARG A 1 75 ? 4.333 -4.027 10.941 1.00 90.62 75 ARG A C 1
ATOM 591 O O . ARG A 1 75 ? 4.309 -5.199 10.565 1.00 90.62 75 ARG A O 1
ATOM 598 N N . VAL A 1 76 ? 3.950 -2.995 10.210 1.00 94.19 76 VAL A N 1
ATOM 599 C CA . VAL A 1 76 ? 3.440 -3.069 8.847 1.00 94.19 76 VAL A CA 1
ATOM 600 C C . VAL A 1 76 ? 4.418 -2.397 7.897 1.00 94.19 76 VAL A C 1
ATOM 602 O O . VAL A 1 76 ? 5.143 -1.476 8.276 1.00 94.19 76 VAL A O 1
ATOM 605 N N . GLY A 1 77 ? 4.446 -2.861 6.655 1.00 95.12 77 GLY A N 1
ATOM 606 C CA . GLY A 1 77 ? 5.129 -2.161 5.583 1.00 95.12 77 GLY A CA 1
ATOM 607 C C . GLY A 1 77 ? 4.488 -2.442 4.236 1.00 95.12 77 GLY A C 1
ATOM 608 O O . GLY A 1 77 ? 3.987 -3.544 4.012 1.00 95.12 77 GLY A O 1
ATOM 609 N N . VAL A 1 78 ? 4.544 -1.469 3.332 1.00 96.12 78 VAL A N 1
ATOM 610 C CA . VAL A 1 78 ? 4.242 -1.639 1.908 1.00 96.12 78 VAL A CA 1
ATOM 611 C C . VAL A 1 78 ? 5.244 -0.862 1.067 1.00 96.12 78 VAL A C 1
ATOM 613 O O . VAL A 1 78 ? 5.688 0.219 1.450 1.00 96.12 78 VAL A O 1
ATOM 616 N N . LEU A 1 79 ? 5.598 -1.413 -0.087 1.00 94.62 79 LEU A N 1
ATOM 617 C CA . LEU A 1 79 ? 6.552 -0.828 -1.012 1.00 94.62 79 LEU A CA 1
ATOM 618 C C . LEU A 1 79 ? 5.960 -0.736 -2.419 1.00 94.62 79 LEU A C 1
ATOM 620 O O . LEU A 1 79 ? 5.459 -1.722 -2.965 1.00 94.62 79 LEU A O 1
ATOM 624 N N . THR A 1 80 ? 6.098 0.432 -3.042 1.00 91.69 80 THR A N 1
ATOM 625 C CA . THR A 1 80 ? 5.864 0.633 -4.476 1.00 91.69 80 THR A CA 1
ATOM 626 C C . THR A 1 80 ? 7.165 1.060 -5.147 1.00 91.69 80 THR A C 1
ATOM 628 O O . THR A 1 80 ? 7.885 1.919 -4.653 1.00 91.69 80 THR A O 1
ATOM 631 N N . ASN A 1 81 ? 7.500 0.458 -6.285 1.00 89.19 81 ASN A N 1
ATOM 632 C CA . ASN A 1 81 ? 8.714 0.814 -7.027 1.00 89.19 81 ASN A CA 1
ATOM 633 C C . ASN A 1 81 ? 8.537 2.179 -7.698 1.00 89.19 81 ASN A C 1
ATOM 635 O O . ASN A 1 81 ? 7.548 2.340 -8.399 1.00 89.19 81 ASN A O 1
ATOM 639 N N . CYS A 1 82 ? 9.481 3.109 -7.597 1.00 83.31 82 CYS A N 1
ATOM 640 C CA . CYS A 1 82 ? 9.475 4.288 -8.465 1.00 83.31 82 CYS A CA 1
ATOM 641 C C . CYS A 1 82 ? 9.839 3.886 -9.899 1.00 83.31 82 CYS A C 1
ATOM 643 O O . CYS A 1 82 ? 10.585 2.925 -10.120 1.00 83.31 82 CYS A O 1
ATOM 645 N N . LEU A 1 83 ? 9.283 4.605 -10.871 1.00 76.19 83 LEU A N 1
ATOM 646 C CA . LEU A 1 83 ? 9.625 4.450 -12.274 1.00 76.19 83 LEU A CA 1
ATOM 647 C C . LEU A 1 83 ? 11.077 4.895 -12.479 1.00 76.19 83 LEU A C 1
ATOM 649 O O . LEU A 1 83 ? 11.442 6.021 -12.157 1.00 76.19 83 LEU A O 1
ATOM 653 N N . GLU A 1 84 ? 11.894 3.997 -13.014 1.00 73.69 84 GLU A N 1
ATOM 654 C CA . GLU A 1 84 ? 13.286 4.265 -13.366 1.00 73.69 84 GLU A CA 1
ATOM 655 C C . GLU A 1 84 ? 13.397 4.270 -14.890 1.00 73.69 84 GLU A C 1
ATOM 657 O O . GLU A 1 84 ? 12.800 3.431 -15.567 1.00 73.69 84 GLU A O 1
ATOM 662 N N . THR A 1 85 ? 14.150 5.223 -15.430 1.00 68.94 85 THR A N 1
ATOM 663 C CA . THR A 1 85 ? 14.391 5.343 -16.876 1.00 68.94 85 THR A CA 1
ATOM 664 C C . THR A 1 85 ? 15.476 4.389 -17.373 1.00 68.94 85 THR A C 1
ATOM 666 O O . THR A 1 85 ? 15.555 4.126 -18.570 1.00 68.94 85 THR A O 1
ATOM 669 N N . ASP A 1 86 ? 16.284 3.845 -16.462 1.00 73.25 86 ASP A N 1
ATOM 670 C CA . ASP A 1 86 ? 17.358 2.897 -16.741 1.00 73.25 86 ASP A CA 1
ATOM 671 C C . ASP A 1 86 ? 17.065 1.517 -16.128 1.00 73.25 86 ASP A C 1
ATOM 673 O O . ASP A 1 86 ? 16.663 1.394 -14.968 1.00 73.25 86 ASP A O 1
ATOM 677 N N . CYS A 1 87 ? 17.310 0.463 -16.910 1.00 72.75 87 CYS A N 1
ATOM 678 C CA . CYS A 1 87 ? 17.096 -0.921 -16.498 1.00 72.75 87 CYS A CA 1
ATOM 679 C C . CYS A 1 87 ? 18.041 -1.343 -15.369 1.00 72.75 87 CYS A C 1
ATOM 681 O O . CYS A 1 87 ? 17.610 -2.075 -14.475 1.00 72.75 87 CYS A O 1
ATOM 683 N N . ALA A 1 88 ? 19.301 -0.888 -15.372 1.00 73.31 88 ALA A N 1
ATOM 684 C CA . ALA A 1 88 ? 20.244 -1.250 -14.315 1.00 73.31 88 ALA A CA 1
ATOM 685 C C . ALA A 1 88 ? 19.796 -0.659 -12.969 1.00 73.31 88 ALA A C 1
ATOM 687 O O . ALA A 1 88 ? 19.681 -1.402 -11.994 1.00 73.31 88 ALA A O 1
ATOM 688 N N . ARG A 1 89 ? 19.393 0.619 -12.942 1.00 71.88 89 ARG A N 1
ATOM 689 C CA . ARG A 1 89 ? 18.748 1.255 -11.775 1.00 71.88 89 ARG A CA 1
ATOM 690 C C . ARG A 1 89 ? 17.427 0.592 -11.379 1.00 71.88 89 ARG A C 1
ATOM 692 O O . ARG A 1 89 ? 17.155 0.414 -10.191 1.00 71.88 89 ARG A O 1
ATOM 699 N N . ALA A 1 90 ? 16.600 0.197 -12.350 1.00 68.00 90 ALA A N 1
ATOM 700 C CA . ALA A 1 90 ? 15.331 -0.484 -12.089 1.00 68.00 90 ALA A CA 1
ATOM 701 C C . ALA A 1 90 ? 15.531 -1.850 -11.420 1.00 68.00 90 ALA A C 1
ATOM 703 O O . ALA A 1 90 ? 14.712 -2.259 -10.593 1.00 68.00 90 ALA A O 1
ATOM 704 N N . VAL A 1 91 ? 16.602 -2.562 -11.770 1.00 74.00 91 VAL A N 1
ATOM 705 C CA . VAL A 1 91 ? 16.993 -3.820 -11.134 1.00 74.00 91 VAL A CA 1
ATOM 706 C C . VAL A 1 91 ? 17.618 -3.524 -9.768 1.00 74.00 91 VAL A C 1
ATOM 708 O O . VAL A 1 91 ? 17.146 -4.094 -8.780 1.00 74.00 91 VAL A O 1
ATOM 711 N N . GLY A 1 92 ? 18.618 -2.645 -9.708 1.00 75.06 92 GLY A N 1
ATOM 712 C CA . GLY A 1 92 ? 19.423 -2.332 -8.526 1.00 75.06 92 GLY A CA 1
ATOM 713 C C . GLY A 1 92 ? 20.223 -3.532 -8.008 1.00 75.06 92 GLY A C 1
ATOM 714 O O . GLY A 1 92 ? 19.743 -4.677 -8.027 1.00 75.06 92 GLY A O 1
ATOM 715 N N . ALA A 1 93 ? 21.431 -3.289 -7.496 1.00 77.81 93 ALA A N 1
ATOM 716 C CA . ALA A 1 93 ? 22.237 -4.334 -6.866 1.00 77.81 93 ALA A CA 1
ATOM 717 C C . ALA A 1 93 ? 21.525 -4.952 -5.650 1.00 77.81 93 ALA A C 1
ATOM 719 O O . ALA A 1 93 ? 21.513 -6.175 -5.474 1.00 77.81 93 ALA A O 1
ATOM 720 N N . ARG A 1 94 ? 20.860 -4.124 -4.834 1.00 83.19 94 ARG A N 1
ATOM 721 C CA . ARG A 1 94 ? 20.061 -4.579 -3.689 1.00 83.19 94 ARG A CA 1
ATOM 722 C C . ARG A 1 94 ? 18.569 -4.569 -4.019 1.00 83.19 94 ARG A C 1
ATOM 724 O O . ARG A 1 94 ? 18.018 -3.633 -4.591 1.00 83.19 94 ARG A O 1
ATOM 731 N N . SER A 1 95 ? 17.883 -5.641 -3.617 1.00 87.88 95 SER A N 1
ATOM 732 C CA . SER A 1 95 ? 16.435 -5.769 -3.810 1.00 87.88 95 SER A CA 1
ATOM 733 C C . SER A 1 95 ? 15.676 -4.754 -2.955 1.00 87.88 95 SER A C 1
ATOM 735 O O . SER A 1 95 ? 15.808 -4.773 -1.731 1.00 87.88 95 SER A O 1
ATOM 737 N N . ARG A 1 96 ? 14.788 -3.961 -3.566 1.00 91.81 96 ARG A N 1
ATOM 738 C CA . ARG A 1 96 ? 13.811 -3.115 -2.848 1.00 91.81 96 ARG A CA 1
ATOM 739 C C . ARG A 1 96 ? 13.015 -3.916 -1.822 1.00 91.81 96 ARG A C 1
ATOM 741 O O . ARG A 1 96 ? 12.866 -3.501 -0.680 1.00 91.81 96 ARG A O 1
ATOM 748 N N . GLY A 1 97 ? 12.613 -5.131 -2.192 1.00 92.31 97 GLY A N 1
ATOM 749 C CA . GLY A 1 97 ? 11.870 -6.009 -1.297 1.00 92.31 97 GLY A CA 1
ATOM 750 C C . GLY A 1 97 ? 12.657 -6.493 -0.075 1.00 92.31 97 GLY A C 1
ATOM 751 O O . GLY A 1 97 ? 12.047 -6.973 0.878 1.00 92.31 97 GLY A O 1
ATOM 752 N N . SER A 1 98 ? 13.993 -6.386 -0.073 1.00 90.75 98 SER A N 1
ATOM 753 C CA . SER A 1 98 ? 14.784 -6.639 1.141 1.00 90.75 98 SER A CA 1
ATOM 754 C C . SER A 1 98 ? 14.636 -5.520 2.170 1.00 90.75 98 SER A C 1
ATOM 756 O O . SER A 1 98 ? 14.610 -5.812 3.354 1.00 90.75 98 SER A O 1
ATOM 758 N N . VAL A 1 99 ? 14.431 -4.272 1.740 1.00 91.19 99 VAL A N 1
ATOM 759 C CA . VAL A 1 99 ? 14.318 -3.119 2.646 1.00 91.19 99 VAL A CA 1
ATOM 760 C C . VAL A 1 99 ? 13.109 -3.280 3.569 1.00 91.19 99 VAL A C 1
ATOM 762 O O . VAL A 1 99 ? 13.231 -3.261 4.789 1.00 91.19 99 VAL A O 1
ATOM 765 N N . ILE A 1 100 ? 11.937 -3.544 2.991 1.00 92.81 100 ILE A N 1
ATOM 766 C CA . ILE A 1 100 ? 10.715 -3.831 3.753 1.00 92.81 100 ILE A CA 1
ATOM 767 C C . ILE A 1 100 ? 10.834 -5.117 4.585 1.00 92.81 100 ILE A C 1
ATOM 769 O O . ILE A 1 100 ? 10.340 -5.179 5.708 1.00 92.81 100 ILE A O 1
ATOM 773 N N . LYS A 1 101 ? 11.513 -6.147 4.073 1.00 91.50 101 LYS A N 1
ATOM 774 C CA . LYS A 1 101 ? 11.770 -7.379 4.829 1.00 91.50 101 LYS A CA 1
ATOM 775 C C . LYS A 1 101 ? 12.586 -7.092 6.098 1.00 91.50 101 LYS A C 1
ATOM 777 O O . LYS A 1 101 ? 12.252 -7.627 7.154 1.00 91.50 101 LYS A O 1
ATOM 782 N N . ASP A 1 102 ? 13.606 -6.240 6.013 1.00 89.62 102 ASP A N 1
ATOM 783 C CA . ASP A 1 102 ? 14.452 -5.850 7.147 1.00 89.62 102 ASP A CA 1
ATOM 784 C C . ASP A 1 102 ? 13.636 -5.085 8.210 1.00 89.62 102 ASP A C 1
ATOM 786 O O . ASP A 1 102 ? 13.764 -5.348 9.408 1.00 89.62 102 ASP A O 1
ATOM 790 N N . TRP A 1 103 ? 12.707 -4.217 7.791 1.00 90.94 103 TRP A N 1
ATOM 791 C CA . TRP A 1 103 ? 11.749 -3.565 8.699 1.00 90.94 103 TRP A CA 1
ATOM 792 C C . TRP A 1 103 ? 10.833 -4.569 9.419 1.00 90.94 103 TRP A C 1
ATOM 794 O O . TRP A 1 103 ? 10.705 -4.556 10.645 1.00 90.94 103 TRP A O 1
ATOM 804 N N . LEU A 1 104 ? 10.210 -5.476 8.660 1.00 91.25 104 LEU A N 1
ATOM 805 C CA . LEU A 1 104 ? 9.228 -6.429 9.189 1.00 91.25 104 LEU A CA 1
ATOM 806 C C . LEU A 1 104 ? 9.847 -7.487 10.110 1.00 91.25 104 LEU A C 1
ATOM 808 O O . LEU A 1 104 ? 9.160 -8.039 10.971 1.00 91.25 104 LEU A O 1
ATOM 812 N N . THR A 1 105 ? 11.132 -7.786 9.924 1.00 87.44 105 THR A N 1
ATOM 813 C CA . THR A 1 105 ? 11.863 -8.781 10.723 1.00 87.44 105 THR A CA 1
ATOM 814 C C . THR A 1 105 ? 12.653 -8.173 11.876 1.00 87.44 105 THR A C 1
ATOM 816 O O . THR A 1 105 ? 13.112 -8.921 12.741 1.00 87.44 105 THR A O 1
ATOM 819 N N . SER A 1 106 ? 12.791 -6.846 11.932 1.00 81.62 106 SER A N 1
ATOM 820 C CA . SER A 1 106 ? 13.401 -6.183 13.081 1.00 81.62 106 SER A CA 1
ATOM 821 C C . SER A 1 106 ? 12.426 -6.107 14.260 1.00 81.62 106 SER A C 1
ATOM 823 O O . SER A 1 106 ? 11.205 -6.094 14.098 1.00 81.62 106 SER A O 1
ATOM 825 N N . CYS A 1 107 ? 12.990 -6.101 15.466 1.00 67.12 107 CYS A N 1
ATOM 826 C CA . CYS A 1 107 ? 12.263 -6.033 16.727 1.00 67.12 107 CYS A CA 1
ATOM 827 C C . CYS A 1 107 ? 12.549 -4.673 17.388 1.00 67.12 107 CYS A C 1
ATOM 829 O O . CYS A 1 107 ? 13.729 -4.317 17.467 1.00 67.12 107 CYS A O 1
ATOM 831 N N . PRO A 1 108 ? 11.533 -3.915 17.844 1.00 62.12 108 PRO A N 1
ATOM 832 C CA . PRO A 1 108 ? 11.727 -2.780 18.722 1.00 62.12 108 PRO A CA 1
ATOM 833 C C . PRO A 1 108 ? 12.307 -3.305 20.034 1.00 62.12 108 PRO A C 1
ATOM 835 O O . PRO A 1 108 ? 11.856 -4.306 20.586 1.00 62.12 108 PRO A O 1
ATOM 838 N N . SER A 1 109 ? 13.352 -2.653 20.514 1.00 51.62 109 SER A N 1
ATOM 839 C CA . SER A 1 109 ? 14.227 -3.086 21.601 1.00 51.62 109 SER A CA 1
ATOM 840 C C . SER A 1 109 ? 13.587 -3.277 22.979 1.00 51.62 109 SER A C 1
ATOM 842 O O . SER A 1 109 ? 14.326 -3.536 23.924 1.00 51.62 109 SER A O 1
ATOM 844 N N . SER A 1 110 ? 12.264 -3.190 23.140 1.00 46.38 110 SER A N 1
ATOM 845 C CA . SER A 1 110 ? 11.616 -3.380 24.446 1.00 46.38 110 SER A CA 1
ATOM 846 C C . SER A 1 110 ? 11.743 -4.810 24.994 1.00 46.38 110 SER A C 1
ATOM 848 O O . SER A 1 110 ? 11.610 -5.006 26.198 1.00 46.38 110 SER A O 1
ATOM 850 N N . GLU A 1 111 ? 12.093 -5.798 24.159 1.00 42.50 111 GLU A N 1
ATOM 851 C CA . GLU A 1 111 ? 12.378 -7.179 24.593 1.00 42.50 111 GLU A CA 1
ATOM 852 C C . GLU A 1 111 ? 13.879 -7.509 24.738 1.00 42.50 111 GLU A C 1
ATOM 854 O O . GLU A 1 111 ? 14.231 -8.600 25.192 1.00 42.50 111 GLU A O 1
ATOM 859 N N . ARG A 1 112 ? 14.800 -6.586 24.410 1.00 43.41 112 ARG A N 1
ATOM 860 C CA . ARG A 1 112 ? 16.218 -6.746 24.781 1.00 43.41 112 ARG A CA 1
ATOM 861 C C . ARG A 1 112 ? 16.423 -6.207 26.190 1.00 43.41 112 ARG A C 1
ATOM 863 O O . ARG A 1 112 ? 16.745 -5.039 26.386 1.00 43.41 112 ARG A O 1
ATOM 870 N N . ILE A 1 113 ? 16.277 -7.083 27.179 1.00 39.72 113 ILE A N 1
ATOM 871 C CA . ILE A 1 113 ? 16.764 -6.823 28.536 1.00 39.72 113 ILE A CA 1
ATOM 872 C C . ILE A 1 113 ? 18.271 -6.497 28.453 1.00 39.72 113 ILE A C 1
ATOM 874 O O . ILE A 1 113 ? 19.085 -7.378 28.191 1.00 39.72 113 ILE A O 1
ATOM 878 N N . GLY A 1 114 ? 18.636 -5.229 28.678 1.00 39.66 114 GLY A N 1
ATOM 879 C CA . GLY A 1 114 ? 19.947 -4.846 29.219 1.00 39.66 114 GLY A CA 1
ATOM 880 C C . GLY A 1 114 ? 21.120 -4.641 28.250 1.00 39.66 114 GLY A C 1
ATOM 881 O O . GLY A 1 114 ? 22.202 -5.159 28.508 1.00 39.66 114 GLY A O 1
ATOM 882 N N . GLY A 1 115 ? 20.966 -3.847 27.186 1.00 42.53 115 GLY A N 1
ATOM 883 C CA . GLY A 1 115 ? 22.104 -3.347 26.397 1.00 42.53 115 GLY A CA 1
ATOM 884 C C . GLY A 1 115 ? 22.258 -1.828 26.488 1.00 42.53 115 GLY A C 1
ATOM 885 O O . GLY A 1 115 ? 21.783 -1.129 25.598 1.00 42.53 115 GLY A O 1
ATOM 886 N N . GLN A 1 116 ? 22.896 -1.317 27.545 1.00 43.91 116 GLN A N 1
ATOM 887 C CA . GLN A 1 116 ? 23.332 0.087 27.614 1.00 43.91 116 GLN A CA 1
ATOM 888 C C . GLN A 1 116 ? 24.535 0.302 26.685 1.00 43.91 116 GLN A C 1
ATOM 890 O O . GLN A 1 116 ? 25.390 -0.580 26.558 1.00 43.91 116 GLN A O 1
ATOM 895 N N . ASP A 1 117 ? 24.620 1.460 26.028 1.00 48.31 117 ASP A N 1
ATOM 896 C CA . ASP A 1 117 ? 25.888 1.885 25.434 1.00 48.31 117 ASP A CA 1
ATOM 897 C C . ASP A 1 117 ? 26.874 2.374 26.513 1.00 48.31 117 ASP A C 1
ATOM 899 O O . ASP A 1 117 ? 26.564 2.404 27.705 1.00 48.31 117 ASP A O 1
ATOM 903 N N . LYS A 1 118 ? 28.102 2.714 26.101 1.00 45.09 118 LYS A N 1
ATOM 904 C CA . LYS A 1 118 ? 29.181 3.133 27.016 1.00 45.09 118 LYS A CA 1
ATOM 905 C C . LYS A 1 118 ? 28.857 4.415 27.798 1.00 45.09 118 LYS A C 1
ATOM 907 O O . LYS A 1 118 ? 29.545 4.688 28.776 1.00 45.09 118 LYS A O 1
ATOM 912 N N . ASP A 1 119 ? 27.816 5.140 27.391 1.00 52.38 119 ASP A N 1
ATOM 913 C CA . ASP A 1 119 ? 27.388 6.414 27.963 1.00 52.38 119 ASP A CA 1
ATOM 914 C C . ASP A 1 119 ? 26.094 6.274 28.791 1.00 52.38 119 ASP A C 1
ATOM 916 O O . ASP A 1 119 ? 25.549 7.264 29.272 1.00 5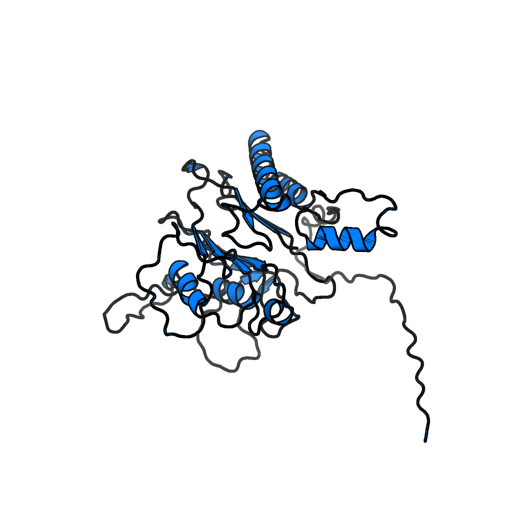2.38 119 ASP A O 1
ATOM 920 N N . GLY A 1 120 ? 25.601 5.044 28.994 1.00 43.50 120 GLY A N 1
ATOM 921 C CA . GLY A 1 120 ? 24.406 4.768 29.795 1.00 43.50 120 GLY A CA 1
ATOM 922 C C . GLY A 1 120 ? 23.085 5.066 29.082 1.00 43.50 120 GLY A C 1
ATOM 923 O O . GLY A 1 120 ? 22.029 4.968 29.710 1.00 43.50 120 GLY A O 1
ATOM 924 N N . ASN A 1 121 ? 23.112 5.379 27.783 1.00 40.16 121 ASN A N 1
ATOM 925 C CA . ASN A 1 121 ? 21.900 5.604 27.009 1.00 40.16 121 ASN A CA 1
ATOM 926 C C . ASN A 1 121 ? 21.279 4.264 26.600 1.00 40.16 121 ASN A C 1
ATOM 928 O O . ASN A 1 121 ? 21.947 3.337 26.126 1.00 40.16 121 ASN A O 1
ATOM 932 N N . VAL A 1 122 ? 19.959 4.168 26.761 1.00 42.91 122 VAL A N 1
ATOM 933 C CA . VAL A 1 122 ? 19.171 3.100 26.148 1.00 42.91 122 VAL A CA 1
ATOM 934 C C . VAL A 1 122 ? 19.155 3.384 24.648 1.00 42.91 122 VAL A C 1
ATOM 936 O O . VAL A 1 122 ? 18.439 4.274 24.197 1.00 42.91 122 VAL A O 1
ATOM 939 N N . LYS A 1 123 ? 19.947 2.654 23.854 1.00 41.06 123 LYS A N 1
ATOM 940 C CA . LYS A 1 123 ? 19.760 2.650 22.398 1.00 41.06 123 LYS A CA 1
ATOM 941 C C . LYS A 1 123 ? 18.399 2.025 22.119 1.00 41.06 123 LYS A C 1
ATOM 943 O O . LYS A 1 123 ? 18.255 0.808 22.241 1.00 41.06 123 LYS A O 1
ATOM 948 N N . GLY A 1 124 ? 17.415 2.852 21.787 1.00 43.66 124 GLY A N 1
ATOM 949 C CA . GLY A 1 124 ? 16.076 2.432 21.385 1.00 43.66 124 GLY A CA 1
ATOM 950 C C . GLY A 1 124 ? 16.088 1.742 20.024 1.00 43.66 124 GLY A C 1
ATOM 951 O O . GLY A 1 124 ? 15.459 2.235 19.102 1.00 43.66 124 GLY A O 1
ATOM 952 N N . GLN A 1 125 ? 16.803 0.617 19.897 1.00 50.31 125 GLN A N 1
ATOM 953 C CA . GLN A 1 125 ? 16.969 -0.090 18.632 1.00 50.31 125 GLN A CA 1
ATOM 954 C C . GLN A 1 125 ? 15.605 -0.456 18.035 1.00 50.31 125 GLN A C 1
ATOM 956 O O . GLN A 1 125 ? 14.890 -1.303 18.570 1.00 50.31 125 GLN A O 1
ATOM 961 N N . GLY A 1 126 ? 15.273 0.128 16.885 1.00 63.53 126 GLY A N 1
ATOM 962 C CA . GLY A 1 126 ? 14.117 -0.255 16.078 1.00 63.53 126 GLY A CA 1
ATOM 963 C C . GLY A 1 126 ? 12.935 0.715 16.089 1.00 63.53 126 GLY A C 1
ATOM 964 O O . GLY A 1 126 ? 11.824 0.271 15.801 1.00 63.53 126 GLY A O 1
ATOM 965 N N . SER A 1 127 ? 13.129 2.001 16.380 1.00 78.94 127 SER A N 1
ATOM 966 C CA . SER A 1 127 ? 12.104 3.002 16.048 1.00 78.94 127 SER A CA 1
ATOM 967 C C . SER A 1 127 ? 11.978 3.207 14.529 1.00 78.94 127 SER A C 1
ATOM 969 O O . SER A 1 127 ? 12.836 2.776 13.745 1.00 78.94 127 SER A O 1
ATOM 971 N N . ILE A 1 128 ? 10.902 3.871 14.097 1.00 82.62 128 ILE A N 1
ATOM 972 C CA . ILE A 1 128 ? 10.728 4.262 12.691 1.00 82.62 128 ILE A CA 1
ATOM 973 C C . ILE A 1 128 ? 11.847 5.234 12.291 1.00 82.62 128 ILE A C 1
ATOM 975 O O . ILE A 1 128 ? 12.448 5.067 11.236 1.00 82.62 128 ILE A O 1
ATOM 979 N N . GLU A 1 129 ? 12.190 6.199 13.145 1.00 83.00 129 GLU A N 1
ATOM 980 C CA . GLU A 1 129 ? 13.226 7.213 12.914 1.00 83.00 129 GLU A CA 1
ATOM 981 C C . GLU A 1 129 ? 14.616 6.605 12.716 1.00 83.00 129 GLU A C 1
ATOM 983 O O . GLU A 1 129 ? 15.360 7.016 11.822 1.00 83.00 129 GLU A O 1
ATOM 988 N N . GLU A 1 130 ? 14.980 5.614 13.531 1.00 81.38 130 GLU A N 1
ATOM 989 C CA . GLU A 1 130 ? 16.248 4.906 13.377 1.00 81.38 130 GLU A CA 1
ATOM 990 C C . GLU A 1 130 ? 16.278 4.103 12.080 1.00 81.38 130 GLU A C 1
ATOM 992 O O . GLU A 1 130 ? 17.283 4.117 11.364 1.00 81.38 130 GLU A O 1
ATOM 997 N N . PHE A 1 131 ? 15.170 3.432 11.747 1.00 86.00 131 PHE A N 1
ATOM 998 C CA . PHE A 1 131 ? 15.073 2.707 10.489 1.00 86.00 131 PHE A CA 1
ATOM 999 C C . PHE A 1 131 ? 15.216 3.666 9.305 1.00 86.00 131 PHE A C 1
ATOM 1001 O O . PHE A 1 131 ? 16.064 3.430 8.450 1.00 86.00 131 PHE A O 1
ATOM 1008 N N . VAL A 1 132 ? 14.485 4.784 9.299 1.00 84.56 132 VAL A N 1
ATOM 1009 C CA . VAL A 1 132 ? 14.599 5.864 8.305 1.00 84.56 132 VAL A CA 1
ATOM 1010 C C . VAL A 1 132 ? 16.039 6.371 8.201 1.00 84.56 132 VAL A C 1
ATOM 1012 O O . VAL A 1 132 ? 16.558 6.511 7.097 1.00 84.56 132 VAL A O 1
ATOM 1015 N N . SER A 1 133 ? 16.716 6.583 9.330 1.00 82.44 133 SER A N 1
ATOM 1016 C CA . SER A 1 133 ? 18.115 7.024 9.353 1.00 82.44 133 SER A CA 1
ATOM 1017 C C . SER A 1 133 ? 19.049 5.988 8.722 1.00 82.44 133 SER A C 1
ATOM 1019 O O . SER A 1 133 ? 19.944 6.348 7.961 1.00 82.44 133 SER A O 1
ATOM 1021 N N . SER A 1 134 ? 18.803 4.694 8.958 1.00 82.56 134 SER A N 1
ATOM 1022 C CA . SER A 1 134 ? 19.558 3.605 8.322 1.00 82.56 134 SER A CA 1
ATOM 1023 C C . SER A 1 134 ? 19.349 3.531 6.805 1.00 82.56 134 SER A C 1
ATOM 1025 O O . SER A 1 134 ? 20.184 2.969 6.093 1.00 82.56 134 SER A O 1
ATOM 1027 N N . LEU A 1 135 ? 18.260 4.120 6.288 1.00 83.25 135 LEU A N 1
ATOM 1028 C CA . LEU A 1 135 ? 17.999 4.146 4.854 1.00 83.25 135 LEU A CA 1
ATOM 1029 C C . LEU A 1 135 ? 18.933 5.109 4.098 1.00 83.25 135 LEU A C 1
ATOM 1031 O O . LEU A 1 135 ? 19.089 4.977 2.884 1.00 83.25 135 LEU A O 1
ATOM 1035 N N . ALA A 1 136 ? 19.583 6.057 4.782 1.00 73.00 136 ALA A N 1
ATOM 1036 C CA . ALA A 1 136 ? 20.503 7.008 4.146 1.00 73.00 136 ALA A CA 1
ATOM 1037 C C . ALA A 1 136 ? 21.731 6.315 3.512 1.00 73.00 136 ALA A C 1
ATOM 1039 O O . ALA A 1 136 ? 22.340 6.838 2.576 1.00 73.00 136 ALA A O 1
ATOM 1040 N N . ASP A 1 137 ? 22.040 5.099 3.974 1.00 70.38 137 ASP A N 1
ATOM 1041 C CA . ASP A 1 137 ? 23.174 4.281 3.540 1.00 70.38 137 ASP A CA 1
ATOM 1042 C C . ASP A 1 137 ? 22.759 3.037 2.736 1.00 70.38 137 ASP A C 1
ATOM 1044 O O . ASP A 1 137 ? 23.519 2.075 2.629 1.00 70.38 137 ASP A O 1
ATOM 1048 N N . LEU A 1 138 ? 21.561 3.031 2.135 1.00 70.44 138 LEU A N 1
ATOM 1049 C CA . LEU A 1 138 ? 21.000 1.868 1.421 1.00 70.44 138 LEU A CA 1
ATOM 1050 C C . LEU A 1 138 ? 21.870 1.301 0.289 1.00 70.44 138 LEU A C 1
ATOM 1052 O O . LEU A 1 138 ? 21.657 0.148 -0.101 1.00 70.44 138 LEU A O 1
ATOM 1056 N N . GLY A 1 139 ? 22.824 2.080 -0.222 1.00 69.12 139 GLY A N 1
ATOM 1057 C CA . GLY A 1 139 ? 23.636 1.730 -1.383 1.00 69.12 139 GLY A CA 1
ATOM 1058 C C . GLY A 1 139 ? 22.820 1.775 -2.677 1.00 69.12 139 GLY A C 1
ATOM 1059 O O . GLY A 1 139 ? 21.908 2.587 -2.821 1.00 69.12 139 GLY A O 1
ATOM 1060 N N . ASP A 1 140 ? 23.147 0.892 -3.621 1.00 76.38 140 ASP A N 1
ATOM 1061 C CA . ASP A 1 140 ? 22.494 0.809 -4.932 1.00 76.38 140 ASP A CA 1
ATOM 1062 C C . ASP A 1 140 ? 21.159 0.037 -4.867 1.00 76.38 140 ASP A C 1
ATOM 1064 O O . ASP A 1 140 ? 21.047 -1.143 -5.219 1.00 76.38 140 ASP A O 1
ATOM 1068 N N . VAL A 1 141 ? 20.135 0.711 -4.338 1.00 84.38 141 VAL A N 1
ATOM 1069 C CA . VAL A 1 141 ? 18.735 0.272 -4.383 1.00 84.38 141 VAL A CA 1
ATOM 1070 C C . VAL A 1 141 ? 17.985 1.138 -5.395 1.00 84.38 141 VAL A C 1
ATOM 1072 O O . VAL A 1 141 ? 18.034 2.372 -5.344 1.00 84.38 141 VAL A O 1
ATOM 1075 N N . GLY A 1 142 ? 17.240 0.491 -6.295 1.00 84.69 142 GLY A N 1
ATOM 1076 C CA . GLY A 1 142 ? 16.341 1.179 -7.225 1.00 84.69 142 GLY A CA 1
ATOM 1077 C C . GLY A 1 142 ? 15.289 2.029 -6.502 1.00 84.69 142 GLY A C 1
ATOM 1078 O O . GLY A 1 142 ? 15.020 1.834 -5.317 1.00 84.69 142 GLY A O 1
ATOM 1079 N N . GLY A 1 143 ? 14.667 2.969 -7.207 1.00 87.06 143 GLY A N 1
ATOM 1080 C CA . GLY A 1 143 ? 13.724 3.907 -6.613 1.00 87.06 143 GLY A CA 1
ATOM 1081 C C . GLY A 1 143 ? 12.503 3.209 -6.013 1.00 87.06 143 GLY A C 1
ATOM 1082 O O . GLY A 1 143 ? 11.989 2.241 -6.592 1.00 87.06 143 GLY A O 1
ATOM 1083 N N . PHE A 1 144 ? 12.037 3.686 -4.863 1.00 90.06 144 PHE A N 1
ATOM 1084 C CA . PHE A 1 144 ? 10.862 3.192 -4.157 1.00 90.06 144 PHE A CA 1
ATOM 1085 C C . PHE A 1 144 ? 10.169 4.286 -3.340 1.00 90.06 144 PHE A C 1
ATOM 1087 O O . PHE A 1 144 ? 10.818 5.205 -2.844 1.00 90.06 144 PHE A O 1
ATOM 1094 N N . ASN A 1 145 ? 8.871 4.082 -3.115 1.00 91.75 145 ASN A N 1
ATOM 1095 C CA . ASN A 1 145 ? 8.147 4.619 -1.972 1.00 91.75 145 ASN A CA 1
ATOM 1096 C C . ASN A 1 145 ? 7.876 3.485 -0.985 1.00 91.75 145 ASN A C 1
ATOM 1098 O O . ASN A 1 145 ? 7.538 2.366 -1.381 1.00 91.75 145 ASN A O 1
ATOM 1102 N N . LEU A 1 146 ? 8.023 3.777 0.296 1.00 93.06 146 LEU A N 1
ATOM 1103 C CA . LEU A 1 146 ? 7.935 2.832 1.391 1.00 93.06 146 LEU A CA 1
ATOM 1104 C C . LEU A 1 146 ? 7.051 3.432 2.479 1.00 93.06 146 LEU A C 1
ATOM 1106 O O . LEU A 1 146 ? 7.439 4.408 3.105 1.00 93.06 146 LEU A O 1
ATOM 1110 N N . LEU A 1 147 ? 5.890 2.838 2.727 1.00 94.06 147 LEU A N 1
ATOM 1111 C CA . LEU A 1 147 ? 5.136 3.088 3.953 1.00 94.06 147 LEU A CA 1
ATOM 1112 C C . LEU A 1 147 ? 5.559 2.039 4.975 1.00 94.06 147 LEU A C 1
ATOM 1114 O O . LEU A 1 147 ? 5.533 0.846 4.674 1.00 94.06 147 LEU A O 1
ATOM 1118 N N . ILE A 1 148 ? 5.912 2.475 6.174 1.00 93.44 148 ILE A N 1
ATOM 1119 C CA . ILE A 1 148 ? 6.199 1.618 7.324 1.00 93.44 148 ILE A CA 1
ATOM 1120 C C . ILE A 1 148 ? 5.524 2.168 8.562 1.00 93.44 148 ILE A C 1
ATOM 1122 O O . ILE A 1 148 ? 5.271 3.365 8.664 1.00 93.44 148 ILE A O 1
ATOM 1126 N N . GLY A 1 149 ? 5.311 1.298 9.535 1.00 90.25 149 GLY A N 1
ATOM 1127 C CA . GLY A 1 149 ? 5.071 1.745 10.891 1.00 90.25 149 GLY A CA 1
ATOM 1128 C C . GLY A 1 149 ? 4.634 0.642 11.827 1.00 90.25 149 GLY A C 1
ATOM 1129 O O . GLY A 1 149 ? 4.725 -0.538 11.481 1.00 90.25 149 GLY A O 1
ATOM 1130 N N . ASP A 1 150 ? 4.208 1.040 13.016 1.00 87.75 150 ASP A N 1
ATOM 1131 C CA . ASP A 1 150 ? 3.729 0.165 14.076 1.00 87.75 150 ASP A CA 1
ATOM 1132 C C . ASP A 1 150 ? 2.254 0.460 14.342 1.00 87.75 150 ASP A C 1
ATOM 1134 O O . ASP A 1 150 ? 1.899 1.497 14.902 1.00 87.75 150 ASP A O 1
ATOM 1138 N N . VAL A 1 151 ? 1.379 -0.473 13.951 1.00 85.56 151 VAL A N 1
ATOM 1139 C CA . VAL A 1 151 ? -0.068 -0.269 14.070 1.00 85.56 151 VAL A CA 1
ATOM 1140 C C . VAL A 1 151 ? -0.591 -0.356 15.508 1.00 85.56 151 VAL A C 1
ATOM 1142 O O . VAL A 1 151 ? -1.787 -0.177 15.753 1.00 85.56 151 VAL A O 1
ATOM 1145 N N . ARG A 1 152 ? 0.286 -0.666 16.468 1.00 80.50 152 ARG A N 1
ATOM 1146 C CA . ARG A 1 152 ? -0.032 -0.698 17.896 1.00 80.50 152 ARG A CA 1
ATOM 1147 C C . ARG A 1 152 ? 0.501 0.510 18.653 1.00 80.50 152 ARG A C 1
ATOM 1149 O O . ARG A 1 152 ? 0.104 0.672 19.801 1.00 80.50 152 ARG A O 1
ATOM 1156 N N . GLU A 1 153 ? 1.333 1.349 18.037 1.00 75.00 153 GLU A N 1
ATOM 1157 C CA . GLU A 1 153 ? 1.781 2.610 18.633 1.00 75.00 153 GLU A CA 1
ATOM 1158 C C . GLU A 1 153 ? 0.562 3.482 18.969 1.00 75.00 153 GLU A C 1
ATOM 1160 O O . GLU A 1 153 ? -0.346 3.637 18.151 1.00 75.00 153 GLU A O 1
ATOM 1165 N N . THR A 1 154 ? 0.495 4.029 20.182 1.00 64.75 154 THR A N 1
ATOM 1166 C CA . THR A 1 154 ? -0.666 4.816 20.639 1.00 64.75 154 THR A CA 1
ATOM 1167 C C . THR A 1 154 ? -0.296 6.156 21.249 1.00 64.75 154 THR A C 1
ATOM 1169 O O . THR A 1 154 ? -1.192 6.958 21.490 1.00 64.75 154 THR A O 1
ATOM 1172 N N . GLU A 1 155 ? 0.982 6.399 21.534 1.00 57.81 155 GLU A N 1
ATOM 1173 C CA . GLU A 1 155 ? 1.396 7.473 22.437 1.00 57.81 155 GLU A CA 1
ATOM 1174 C C . GLU A 1 155 ? 1.858 8.724 21.681 1.00 57.81 155 GLU A C 1
ATOM 1176 O O . GLU A 1 155 ? 1.583 9.839 22.117 1.00 57.81 155 GLU A O 1
ATOM 1181 N N . HIS A 1 156 ? 2.502 8.564 20.520 1.00 58.69 156 HIS A N 1
ATOM 1182 C CA . HIS A 1 156 ? 3.205 9.675 19.857 1.00 58.69 156 HIS A CA 1
ATOM 1183 C C . HIS A 1 156 ? 2.512 10.242 18.609 1.00 58.69 156 HIS A C 1
ATOM 1185 O O . HIS A 1 156 ? 3.038 11.165 17.987 1.00 58.69 156 HIS A O 1
ATOM 1191 N N . GLY A 1 157 ? 1.377 9.677 18.180 1.00 61.41 157 GLY A N 1
ATOM 1192 C CA . GLY A 1 157 ? 0.679 10.106 16.953 1.00 61.41 157 GLY A CA 1
ATOM 1193 C C . GLY A 1 157 ? 1.479 9.908 15.651 1.00 61.41 157 GLY A C 1
ATOM 1194 O O . GLY A 1 157 ? 1.039 10.338 14.590 1.00 61.41 157 GLY A O 1
ATOM 1195 N N . ARG A 1 158 ? 2.640 9.239 15.716 1.00 66.00 158 ARG A N 1
ATOM 1196 C CA . ARG A 1 158 ? 3.568 8.967 14.603 1.00 66.00 158 ARG A CA 1
ATOM 1197 C C . ARG A 1 158 ? 3.736 7.468 14.360 1.00 66.00 158 ARG A C 1
ATOM 1199 O O . ARG A 1 158 ? 4.843 6.965 14.209 1.00 66.00 158 ARG A O 1
ATOM 1206 N N . GLY A 1 159 ? 2.623 6.741 14.344 1.00 77.25 159 GLY A N 1
ATOM 1207 C CA . GLY A 1 159 ? 2.630 5.293 14.133 1.00 77.25 159 GLY A CA 1
ATOM 1208 C C . GLY A 1 159 ? 3.024 4.874 12.715 1.00 77.25 159 GLY A C 1
ATOM 1209 O O . GLY A 1 159 ? 3.328 3.705 12.512 1.00 77.25 159 GLY A O 1
ATOM 1210 N N . LEU A 1 160 ? 3.052 5.796 11.743 1.00 87.62 160 LEU A N 1
ATOM 1211 C CA . LEU A 1 160 ? 3.357 5.529 10.336 1.00 87.62 160 LEU A CA 1
ATOM 1212 C C . LEU A 1 160 ? 4.245 6.614 9.710 1.00 87.62 160 LEU A C 1
ATOM 1214 O O . LEU A 1 160 ? 4.072 7.810 9.956 1.00 87.62 160 LEU A O 1
ATOM 1218 N N . ALA A 1 161 ? 5.125 6.191 8.806 1.00 89.56 161 ALA A N 1
ATOM 1219 C CA . ALA A 1 161 ? 5.918 7.060 7.948 1.00 89.56 161 ALA A CA 1
ATOM 1220 C C . ALA A 1 161 ? 5.919 6.556 6.505 1.00 89.56 161 ALA A C 1
ATOM 1222 O O . ALA A 1 161 ? 6.000 5.356 6.243 1.00 89.56 161 ALA A O 1
ATOM 1223 N N . ILE A 1 162 ? 5.882 7.498 5.571 1.00 90.88 162 ILE A N 1
ATOM 1224 C CA . ILE A 1 162 ? 6.066 7.286 4.142 1.00 90.88 162 ILE A CA 1
ATOM 1225 C C . ILE A 1 162 ? 7.437 7.844 3.761 1.00 90.88 162 ILE A C 1
ATOM 1227 O O . ILE A 1 162 ? 7.744 8.999 4.049 1.00 90.88 162 ILE A O 1
ATOM 1231 N N . ILE A 1 163 ? 8.255 7.030 3.105 1.00 89.88 163 ILE A N 1
ATOM 1232 C CA . ILE A 1 163 ? 9.624 7.347 2.711 1.00 89.88 163 ILE A CA 1
ATOM 1233 C C . ILE A 1 163 ? 9.784 7.165 1.207 1.00 89.88 163 ILE A C 1
ATOM 1235 O O . ILE A 1 163 ? 9.393 6.130 0.676 1.00 89.88 163 ILE A O 1
ATOM 1239 N N . SER A 1 164 ? 10.425 8.118 0.534 1.00 88.56 164 SER A N 1
ATOM 1240 C CA . SER A 1 164 ? 10.924 7.952 -0.834 1.00 88.56 164 SER A CA 1
ATOM 1241 C C . SER A 1 164 ? 12.438 8.090 -0.853 1.00 88.56 164 SER A C 1
ATOM 1243 O O . SER A 1 164 ? 12.986 9.024 -0.265 1.00 88.56 164 SER A O 1
ATOM 1245 N N . ASN A 1 165 ? 13.118 7.181 -1.555 1.00 86.06 165 ASN A N 1
ATOM 1246 C CA . ASN A 1 165 ? 14.556 7.297 -1.837 1.00 86.06 165 ASN A CA 1
ATOM 1247 C C . ASN A 1 165 ? 14.855 7.980 -3.181 1.00 86.06 165 ASN A C 1
ATOM 1249 O O . ASN A 1 165 ? 15.972 7.877 -3.697 1.00 86.06 165 ASN A O 1
ATOM 1253 N N . ARG A 1 166 ? 13.839 8.611 -3.769 1.00 80.25 166 ARG A N 1
ATOM 1254 C CA . ARG A 1 166 ? 13.950 9.454 -4.954 1.00 80.25 166 ARG A CA 1
ATOM 1255 C C . ARG A 1 166 ? 13.333 10.812 -4.673 1.00 80.25 166 ARG A C 1
ATOM 1257 O O . ARG A 1 166 ? 12.263 10.887 -4.064 1.00 80.25 166 ARG A O 1
ATOM 1264 N N . SER A 1 167 ? 13.985 11.860 -5.152 1.00 64.06 167 SER A N 1
ATOM 1265 C CA . SER A 1 167 ? 13.436 13.216 -5.163 1.00 64.06 167 SER A CA 1
ATOM 1266 C C . SER A 1 167 ? 12.954 13.571 -6.567 1.00 64.06 167 SER A C 1
ATOM 1268 O O . SER A 1 167 ? 13.638 13.246 -7.539 1.00 64.06 167 SER A O 1
ATOM 1270 N N . ALA A 1 168 ? 11.822 14.271 -6.679 1.00 53.50 168 ALA A N 1
ATOM 1271 C CA . ALA A 1 168 ? 11.416 14.909 -7.929 1.00 53.50 168 ALA A CA 1
ATOM 1272 C C . ALA A 1 168 ? 12.577 15.776 -8.452 1.00 53.50 168 ALA A C 1
ATOM 1274 O O . ALA A 1 168 ? 13.209 16.510 -7.691 1.00 53.50 168 ALA A O 1
ATOM 1275 N N . GLY A 1 169 ? 12.936 15.616 -9.724 1.00 43.50 169 GLY A N 1
ATOM 1276 C CA . GLY A 1 169 ? 14.151 16.202 -10.284 1.00 43.50 169 GLY A CA 1
ATOM 1277 C C . GLY A 1 169 ? 14.184 17.731 -10.198 1.00 43.50 169 GLY A C 1
ATOM 1278 O O . GLY A 1 169 ? 13.260 18.403 -10.645 1.00 43.50 169 GLY A O 1
ATOM 1279 N N . GLY A 1 170 ? 15.307 18.260 -9.707 1.00 33.72 170 GLY A N 1
ATOM 1280 C CA . GLY A 1 170 ? 15.671 19.675 -9.771 1.00 33.72 170 GLY A CA 1
ATOM 1281 C C . GLY A 1 170 ? 16.012 20.243 -8.401 1.00 33.72 170 GLY A C 1
ATOM 1282 O O . GLY A 1 170 ? 15.151 20.348 -7.539 1.00 33.72 170 GLY A O 1
ATOM 1283 N N . SER A 1 171 ? 17.277 20.625 -8.206 1.00 38.72 171 SER A N 1
ATOM 1284 C CA . SER A 1 171 ? 17.710 21.474 -7.093 1.00 38.72 171 SER A CA 1
ATOM 1285 C C . SER A 1 171 ? 16.693 22.588 -6.864 1.00 38.72 171 SER A C 1
ATOM 1287 O O . SER A 1 171 ? 16.563 23.438 -7.732 1.00 38.72 171 SER A O 1
ATOM 1289 N N . LEU A 1 172 ? 15.983 22.563 -5.737 1.00 30.34 172 LEU A N 1
ATOM 1290 C CA . LEU A 1 172 ? 15.345 23.719 -5.114 1.00 30.34 172 LEU A CA 1
ATOM 1291 C C . LEU A 1 172 ? 14.965 23.324 -3.686 1.00 30.34 172 LEU A C 1
ATOM 1293 O O . LEU A 1 172 ? 14.160 22.434 -3.433 1.00 30.34 172 LEU A O 1
ATOM 1297 N N . ALA A 1 173 ? 15.634 23.975 -2.742 1.00 43.12 173 ALA A N 1
ATOM 1298 C CA . ALA A 1 173 ? 15.304 23.906 -1.336 1.00 43.12 173 ALA A CA 1
ATOM 1299 C C . ALA A 1 173 ? 13.941 24.563 -1.097 1.00 43.12 173 ALA A C 1
ATOM 1301 O O . ALA A 1 173 ? 13.769 25.729 -1.439 1.00 43.12 173 ALA A O 1
ATOM 1302 N N . SER A 1 174 ? 13.017 23.866 -0.443 1.00 34.88 174 SER A N 1
ATOM 1303 C CA . SER A 1 174 ? 12.132 24.464 0.567 1.00 34.88 174 SER A CA 1
ATOM 1304 C C . SER A 1 174 ? 11.345 23.387 1.322 1.00 34.88 174 SER A C 1
ATOM 1306 O O . SER A 1 174 ? 10.888 22.400 0.760 1.00 34.88 174 SER A O 1
ATOM 1308 N N . ASP A 1 175 ? 11.313 23.575 2.639 1.00 31.92 175 ASP A N 1
ATOM 1309 C CA . ASP A 1 175 ? 10.315 23.130 3.619 1.00 31.92 175 ASP A CA 1
ATOM 1310 C C . ASP A 1 175 ? 10.043 21.636 3.874 1.00 31.92 175 ASP A C 1
ATOM 1312 O O . ASP A 1 175 ? 9.065 21.287 4.529 1.00 31.92 175 ASP A O 1
ATOM 1316 N N . SER A 1 176 ? 10.979 20.741 3.544 1.00 36.34 176 SER A N 1
ATOM 1317 C CA . SER A 1 176 ? 11.098 19.470 4.280 1.00 36.34 176 SER A CA 1
ATOM 1318 C C . SER A 1 176 ? 11.797 19.734 5.614 1.00 36.34 176 SER A C 1
ATOM 1320 O O . SER A 1 176 ? 12.847 20.381 5.630 1.00 36.34 176 SER A O 1
ATOM 1322 N N . ALA A 1 177 ? 11.259 19.227 6.729 1.00 36.06 177 ALA A N 1
ATOM 1323 C CA . ALA A 1 177 ? 11.928 19.265 8.029 1.00 36.06 177 ALA A CA 1
ATOM 1324 C C . ALA A 1 177 ? 13.343 18.680 7.882 1.00 36.06 177 ALA A C 1
ATOM 1326 O O . ALA A 1 177 ? 13.535 17.470 7.767 1.00 36.06 177 ALA A O 1
ATOM 1327 N N . ARG A 1 178 ? 14.339 19.567 7.800 1.00 37.16 178 ARG A N 1
ATOM 1328 C CA . ARG A 1 178 ? 15.750 19.209 7.690 1.00 37.16 178 ARG A CA 1
ATOM 1329 C C . ARG A 1 178 ? 16.101 18.465 8.972 1.00 37.16 178 ARG A C 1
ATOM 1331 O O . ARG A 1 178 ? 16.096 19.073 10.039 1.00 37.16 178 ARG A O 1
ATOM 1338 N N . LEU A 1 179 ? 16.418 17.174 8.887 1.00 36.78 179 LEU A N 1
ATOM 1339 C CA . LEU A 1 179 ? 17.141 16.503 9.965 1.00 36.78 179 LEU A CA 1
ATOM 1340 C C . LEU A 1 179 ? 18.483 17.232 10.117 1.00 36.78 179 LEU A C 1
ATOM 1342 O O . LEU A 1 179 ? 19.389 17.088 9.296 1.00 36.78 179 LEU A O 1
ATOM 1346 N N . SER A 1 180 ? 18.578 18.102 11.122 1.00 28.61 180 SER A N 1
ATOM 1347 C CA . SER A 1 180 ? 19.793 18.845 11.433 1.00 28.61 180 SER A CA 1
ATOM 1348 C C . SER A 1 180 ? 20.881 17.860 11.864 1.00 28.61 180 SER A C 1
ATOM 1350 O O . SER A 1 180 ? 20.750 17.235 12.915 1.00 28.61 180 SER A O 1
ATOM 1352 N N . GLY A 1 181 ? 21.946 17.715 11.071 1.00 30.11 181 GLY A N 1
ATOM 1353 C CA . GLY A 1 181 ? 23.135 16.953 11.479 1.00 30.11 181 GLY A CA 1
ATOM 1354 C C . GLY A 1 181 ? 23.876 16.192 10.380 1.00 30.11 181 GLY A C 1
ATOM 1355 O O . GLY A 1 181 ? 24.961 15.686 10.643 1.00 30.11 181 GLY A O 1
ATOM 1356 N N . TYR A 1 182 ? 23.346 16.113 9.158 1.00 34.12 182 TYR A N 1
ATOM 1357 C CA . TYR A 1 182 ? 23.971 15.321 8.095 1.00 34.12 182 TYR A CA 1
ATOM 1358 C C . TYR A 1 182 ? 24.794 16.194 7.132 1.00 34.12 182 TYR A C 1
ATOM 1360 O O . TYR A 1 182 ? 24.251 16.843 6.241 1.00 34.12 182 TYR A O 1
ATOM 1368 N N . CYS A 1 183 ? 26.120 16.192 7.295 1.00 27.58 183 CYS A N 1
ATOM 1369 C CA . CYS A 1 183 ? 27.064 16.624 6.261 1.00 27.58 183 CYS A CA 1
ATOM 1370 C C . CYS A 1 183 ? 27.653 15.369 5.608 1.00 27.58 183 CYS A C 1
ATOM 1372 O O . CYS A 1 183 ? 28.440 14.660 6.233 1.00 27.58 183 CYS A O 1
ATOM 1374 N N . ALA A 1 184 ? 27.263 15.077 4.366 1.00 32.31 184 ALA A N 1
ATOM 1375 C CA . ALA A 1 184 ? 27.839 13.966 3.612 1.00 32.31 184 ALA A CA 1
ATOM 1376 C C . ALA A 1 184 ? 29.285 14.296 3.178 1.00 32.31 184 ALA A C 1
ATOM 1378 O O . ALA A 1 184 ? 29.538 15.423 2.737 1.00 32.31 184 ALA A O 1
ATOM 1379 N N . PRO A 1 185 ? 30.235 13.344 3.255 1.00 29.77 185 PRO A N 1
ATOM 1380 C CA . PRO A 1 185 ? 31.535 13.494 2.619 1.00 29.77 185 PRO A CA 1
ATOM 1381 C C . PRO A 1 185 ? 31.380 13.514 1.093 1.00 29.77 185 PRO A C 1
ATOM 1383 O O . PRO A 1 185 ? 30.546 12.821 0.515 1.00 29.77 185 PRO A O 1
ATOM 1386 N N . SER A 1 186 ? 32.205 14.344 0.468 1.00 33.69 186 SER A N 1
ATOM 1387 C CA . SER A 1 186 ? 32.278 14.668 -0.957 1.00 33.69 186 SER A CA 1
ATOM 1388 C C . SER A 1 186 ? 32.155 13.484 -1.924 1.00 33.69 186 SER A C 1
ATOM 1390 O O . SER A 1 186 ? 32.913 12.522 -1.802 1.00 33.69 186 SER A O 1
ATOM 1392 N N . GLY A 1 187 ? 31.345 13.657 -2.978 1.00 32.06 187 GLY A N 1
ATOM 1393 C CA . GLY A 1 187 ? 31.657 13.055 -4.279 1.00 32.06 187 GLY A CA 1
ATOM 1394 C C . GLY A 1 187 ? 30.541 12.373 -5.068 1.00 32.06 187 GLY A C 1
ATOM 1395 O O . GLY A 1 187 ? 30.884 11.562 -5.903 1.00 32.06 187 GLY A O 1
ATOM 1396 N N . GLU A 1 188 ? 29.261 12.649 -4.813 1.00 32.09 188 GLU A N 1
ATOM 1397 C CA . GLU A 1 188 ? 28.108 12.500 -5.729 1.00 32.09 188 GLU A CA 1
ATOM 1398 C C . GLU A 1 188 ? 26.869 12.883 -4.908 1.00 32.09 188 GLU A C 1
ATOM 1400 O O . GLU A 1 188 ? 26.736 12.462 -3.757 1.00 32.09 188 GLU A O 1
ATOM 1405 N N . ALA A 1 189 ? 25.992 13.747 -5.425 1.00 38.09 189 ALA A N 1
ATOM 1406 C CA . ALA A 1 189 ? 24.801 14.170 -4.691 1.00 38.09 189 ALA A CA 1
ATOM 1407 C C . ALA A 1 189 ? 23.842 12.976 -4.555 1.00 38.09 189 ALA A C 1
ATOM 1409 O O . ALA A 1 189 ? 23.015 12.739 -5.430 1.00 38.09 189 ALA A O 1
ATOM 1410 N N . ARG A 1 190 ? 23.973 12.196 -3.474 1.00 47.91 190 ARG A N 1
ATOM 1411 C CA . ARG A 1 190 ? 22.970 11.195 -3.098 1.00 47.91 190 ARG A CA 1
ATOM 1412 C C . ARG A 1 190 ? 21.631 11.922 -2.963 1.00 47.91 190 ARG A C 1
ATOM 1414 O O . ARG A 1 190 ? 21.525 12.856 -2.167 1.00 47.91 190 ARG A O 1
ATOM 1421 N N . GLU A 1 191 ? 20.645 11.527 -3.770 1.00 58.50 191 GLU A N 1
ATOM 1422 C CA . GLU A 1 191 ? 19.274 12.037 -3.673 1.00 58.50 191 GLU A CA 1
ATOM 1423 C C . GLU A 1 191 ? 18.805 11.897 -2.214 1.00 58.50 191 GLU A C 1
ATOM 1425 O O . GLU A 1 191 ? 18.912 10.825 -1.615 1.00 58.50 191 GLU A O 1
ATOM 1430 N N . GLN A 1 192 ? 18.375 13.004 -1.605 1.00 66.56 192 GLN A N 1
ATOM 1431 C CA . GLN A 1 192 ? 17.988 13.028 -0.194 1.00 66.56 192 GLN A CA 1
ATOM 1432 C C . GLN A 1 192 ? 16.695 12.229 0.010 1.00 66.56 192 GLN A C 1
ATOM 1434 O O . GLN A 1 192 ? 15.765 12.334 -0.791 1.00 66.56 192 GLN A O 1
ATOM 1439 N N . LEU A 1 193 ? 16.626 11.453 1.097 1.00 78.81 193 LEU A N 1
ATOM 1440 C CA . LEU A 1 193 ? 15.396 10.766 1.492 1.00 78.81 193 LEU A CA 1
ATOM 1441 C C . LEU A 1 193 ? 14.294 11.789 1.781 1.00 78.81 193 LEU A C 1
ATOM 1443 O O . LEU A 1 193 ? 14.499 12.729 2.548 1.00 78.81 193 LEU A O 1
ATOM 1447 N N . GLN A 1 194 ? 13.111 11.559 1.222 1.00 83.25 194 GLN A N 1
ATOM 1448 C CA . GLN A 1 194 ? 11.904 12.306 1.564 1.00 83.25 194 GLN A CA 1
ATOM 1449 C C . GLN A 1 194 ? 11.108 11.501 2.582 1.00 83.25 194 GLN A C 1
ATOM 1451 O O . GLN A 1 194 ? 10.881 10.312 2.367 1.00 83.25 194 GLN A O 1
ATOM 1456 N N . VAL A 1 195 ? 10.692 12.133 3.679 1.00 84.38 195 VAL A N 1
ATOM 1457 C CA . VAL A 1 195 ? 9.959 11.477 4.769 1.00 84.38 195 VAL A CA 1
ATOM 1458 C C . VAL A 1 195 ? 8.710 12.286 5.082 1.00 84.38 195 VAL A C 1
ATOM 1460 O O . VAL A 1 195 ? 8.799 13.460 5.434 1.00 84.38 195 VAL A O 1
ATOM 1463 N N . ARG A 1 196 ? 7.550 11.640 4.991 1.00 86.50 196 ARG A N 1
ATOM 1464 C CA . ARG A 1 196 ? 6.259 12.176 5.416 1.00 86.50 196 ARG A CA 1
ATOM 1465 C C . ARG A 1 196 ? 5.715 11.323 6.554 1.00 86.50 196 ARG A C 1
ATOM 1467 O O . ARG A 1 196 ? 5.476 10.132 6.376 1.00 86.50 196 ARG A O 1
ATOM 1474 N N . TRP A 1 197 ? 5.490 11.941 7.704 1.00 85.50 197 TRP A N 1
ATOM 1475 C CA . TRP A 1 197 ? 4.758 11.313 8.802 1.00 85.50 197 TRP A CA 1
ATOM 1476 C C . TRP A 1 197 ? 3.268 11.317 8.481 1.00 85.50 197 TRP A C 1
ATOM 1478 O O . TRP A 1 197 ? 2.753 12.323 7.992 1.00 85.50 197 TRP A O 1
ATOM 1488 N N . VAL A 1 198 ? 2.611 10.187 8.719 1.00 82.56 198 VAL A N 1
ATOM 1489 C CA . VAL A 1 198 ? 1.160 10.052 8.558 1.00 82.56 198 VAL A CA 1
ATOM 1490 C C . VAL A 1 198 ? 0.523 10.294 9.911 1.00 82.56 198 VAL A C 1
ATOM 1492 O O . VAL A 1 198 ? 0.991 9.748 10.915 1.00 82.56 198 VAL A O 1
ATOM 1495 N N . ASP A 1 199 ? -0.538 11.094 9.933 1.00 74.69 199 ASP A N 1
ATOM 1496 C CA . ASP A 1 199 ? -1.273 11.312 11.167 1.00 74.69 199 ASP A CA 1
ATOM 1497 C C . ASP A 1 199 ? -1.990 10.024 11.588 1.00 74.69 199 ASP A C 1
ATOM 1499 O O . ASP A 1 199 ? -2.852 9.466 10.898 1.00 74.69 199 ASP A O 1
ATOM 1503 N N . TRP A 1 200 ? -1.572 9.529 12.746 1.00 72.31 200 TRP A N 1
ATOM 1504 C CA . TRP A 1 200 ? -1.995 8.263 13.314 1.00 72.31 200 TRP A CA 1
ATOM 1505 C C . TRP A 1 200 ? -3.216 8.390 14.244 1.00 72.31 200 TRP A C 1
ATOM 1507 O O . TRP A 1 200 ? -3.738 7.379 14.716 1.00 72.31 200 TRP A O 1
ATOM 1517 N N . GLY A 1 201 ? -3.681 9.617 14.520 1.00 65.00 201 GLY A N 1
ATOM 1518 C CA . GLY A 1 201 ? -4.827 9.894 15.397 1.00 65.00 201 GLY A CA 1
ATOM 1519 C C . GLY A 1 201 ? -6.198 9.545 14.795 1.00 65.00 201 GLY A C 1
ATOM 1520 O O . GLY A 1 201 ? -7.155 9.305 15.532 1.00 65.00 201 GLY A O 1
ATOM 1521 N N . GLY A 1 202 ? -6.290 9.437 13.465 1.00 65.12 202 GLY A N 1
ATOM 1522 C CA . GLY A 1 202 ? -7.492 8.985 12.759 1.00 65.12 202 GLY A CA 1
ATOM 1523 C C . GLY A 1 202 ? -8.712 9.909 12.907 1.00 65.12 202 GLY A C 1
ATOM 1524 O O . GLY A 1 202 ? -8.592 11.128 13.022 1.00 65.12 202 GLY A O 1
ATOM 1525 N N . ILE A 1 203 ? -9.926 9.340 12.859 1.00 58.62 203 ILE A N 1
ATOM 1526 C CA . ILE A 1 203 ? -11.184 10.110 12.985 1.00 58.62 203 ILE A CA 1
ATOM 1527 C C . ILE A 1 203 ? -11.387 10.708 14.378 1.00 58.62 203 ILE A C 1
ATOM 1529 O O . ILE A 1 203 ? -11.972 11.784 14.478 1.00 58.62 203 ILE A O 1
ATOM 1533 N N . GLU A 1 204 ? -10.935 10.045 15.443 1.00 62.09 204 GLU A N 1
ATOM 1534 C CA . GLU A 1 204 ? -11.194 10.489 16.822 1.00 62.09 204 GLU A CA 1
ATOM 1535 C C . GLU A 1 204 ? -10.526 11.836 17.134 1.00 62.09 204 GLU A C 1
ATOM 1537 O O . GLU A 1 204 ? -11.101 12.663 17.840 1.00 62.09 204 GLU A O 1
ATOM 1542 N N . SER A 1 205 ? -9.356 12.095 16.545 1.00 65.12 205 SER A N 1
ATOM 1543 C CA . SER A 1 205 ? -8.686 13.401 16.569 1.00 65.12 205 SER A CA 1
ATOM 1544 C C . SER A 1 205 ? -9.183 14.366 15.486 1.00 65.12 205 SER A C 1
ATOM 1546 O O . SER A 1 205 ? -8.780 15.527 15.475 1.00 65.12 205 SER A O 1
ATOM 1548 N N . GLY A 1 206 ? -10.038 13.912 14.563 1.00 65.94 206 GLY A N 1
ATOM 1549 C CA . GLY A 1 206 ? -10.478 14.676 13.393 1.00 65.94 206 GLY A CA 1
ATOM 1550 C C . GLY A 1 206 ? -9.388 14.886 12.337 1.00 65.94 206 GLY A C 1
ATOM 1551 O O . GLY A 1 206 ? -9.557 15.728 11.458 1.00 65.94 206 GLY A O 1
ATOM 1552 N N . THR A 1 207 ? -8.280 14.145 12.418 1.00 68.69 207 THR A N 1
ATOM 1553 C CA . THR A 1 207 ? -7.095 14.329 11.564 1.00 68.69 207 THR A CA 1
ATOM 1554 C C . THR A 1 207 ? -6.830 13.165 10.610 1.00 68.69 207 THR A C 1
ATOM 1556 O O . THR A 1 207 ? -5.828 13.155 9.899 1.00 68.69 207 THR A O 1
ATOM 1559 N N . GLY A 1 208 ? -7.737 12.187 10.563 1.00 80.44 208 GLY A N 1
ATOM 1560 C CA . GLY A 1 208 ? -7.632 11.033 9.682 1.00 80.44 208 GLY A CA 1
ATOM 1561 C C . GLY A 1 208 ? -7.499 11.438 8.216 1.00 80.44 208 GLY A C 1
ATOM 1562 O O . GLY A 1 208 ? -8.202 12.321 7.724 1.00 80.44 208 GLY A O 1
ATOM 1563 N N . GLU A 1 209 ? -6.624 10.740 7.503 1.00 86.56 209 GLU A N 1
ATOM 1564 C CA . GLU A 1 209 ? -6.300 11.032 6.112 1.00 86.56 209 GLU A CA 1
ATOM 1565 C C . GLU A 1 209 ? -6.334 9.770 5.250 1.00 86.56 209 GLU A C 1
ATOM 1567 O O . GLU A 1 209 ? -6.189 8.645 5.731 1.00 86.56 209 GLU A O 1
ATOM 1572 N N . THR A 1 210 ? -6.556 9.962 3.950 1.00 91.94 210 THR A N 1
ATOM 1573 C CA . THR A 1 210 ? -6.426 8.912 2.936 1.00 91.94 210 THR A CA 1
ATOM 1574 C C . THR A 1 210 ? -5.313 9.311 1.981 1.00 91.94 210 THR A C 1
ATOM 1576 O O . THR A 1 210 ? -5.378 10.374 1.368 1.00 91.94 210 THR A O 1
ATOM 1579 N N . ILE A 1 211 ? -4.290 8.468 1.865 1.00 91.25 211 ILE A N 1
ATOM 1580 C CA . ILE A 1 211 ? -3.088 8.741 1.073 1.00 91.25 211 ILE A CA 1
ATOM 1581 C C . ILE A 1 211 ? -2.840 7.573 0.130 1.00 91.25 211 ILE A C 1
ATOM 1583 O O . ILE A 1 211 ? -2.822 6.419 0.559 1.00 91.25 211 ILE A O 1
ATOM 1587 N N . ALA A 1 212 ? -2.575 7.861 -1.140 1.00 90.81 212 ALA A N 1
ATOM 1588 C CA . ALA A 1 212 ? -2.147 6.866 -2.108 1.00 90.81 212 ALA A CA 1
ATOM 1589 C C . ALA A 1 212 ? -0.698 7.077 -2.562 1.00 90.81 212 ALA A C 1
ATOM 1591 O O . ALA A 1 212 ? -0.224 8.191 -2.765 1.00 90.81 212 ALA A O 1
ATOM 1592 N N . LEU A 1 213 ? -0.011 5.958 -2.772 1.00 88.81 213 LEU A N 1
ATOM 1593 C CA . LEU A 1 213 ? 1.349 5.839 -3.272 1.00 88.81 213 LEU A CA 1
ATOM 1594 C C . LEU A 1 213 ? 1.336 5.033 -4.563 1.00 88.81 213 LEU A C 1
ATOM 1596 O O . LEU A 1 213 ? 0.594 4.059 -4.712 1.00 88.81 213 LEU A O 1
ATOM 1600 N N . SER A 1 214 ? 2.193 5.405 -5.505 1.00 87.88 214 SER A N 1
ATOM 1601 C CA . SER A 1 214 ? 2.380 4.639 -6.732 1.00 87.88 214 SER A CA 1
ATOM 1602 C C . SER A 1 214 ? 3.842 4.661 -7.173 1.00 87.88 214 SER A C 1
ATOM 1604 O O . SER A 1 214 ? 4.742 4.728 -6.344 1.00 87.88 214 SER A O 1
ATOM 1606 N N . ASN A 1 215 ? 4.098 4.547 -8.472 1.00 83.62 215 ASN A N 1
ATOM 1607 C CA . ASN A 1 215 ? 5.425 4.495 -9.057 1.00 83.62 215 ASN A CA 1
ATOM 1608 C C . ASN A 1 215 ? 6.039 5.888 -9.310 1.00 83.62 215 ASN A C 1
ATOM 1610 O O . ASN A 1 215 ? 6.983 5.995 -10.085 1.00 83.62 215 ASN A O 1
ATOM 1614 N N . MET A 1 216 ? 5.502 6.940 -8.692 1.00 77.31 216 MET A N 1
ATOM 1615 C CA . MET A 1 216 ? 5.980 8.328 -8.790 1.00 77.31 216 MET A CA 1
ATOM 1616 C C . MET A 1 216 ? 6.654 8.764 -7.487 1.00 77.31 216 MET A C 1
ATOM 1618 O O . MET A 1 216 ? 6.430 8.121 -6.468 1.00 77.31 216 MET A O 1
ATOM 1622 N N . THR A 1 217 ? 7.471 9.815 -7.500 1.00 70.62 217 THR A N 1
ATOM 1623 C CA . THR A 1 217 ? 8.179 10.265 -6.288 1.00 70.62 217 THR A CA 1
ATOM 1624 C C . THR A 1 217 ? 7.256 11.072 -5.366 1.00 70.62 217 THR A C 1
ATOM 1626 O O . THR A 1 217 ? 6.259 11.622 -5.826 1.00 70.62 217 THR A O 1
ATOM 1629 N N . LEU A 1 218 ? 7.557 11.141 -4.061 1.00 65.69 218 LEU A N 1
ATOM 1630 C CA . LEU A 1 218 ? 6.737 11.899 -3.095 1.00 65.69 218 LEU A CA 1
ATOM 1631 C C . LEU A 1 218 ? 6.788 13.420 -3.320 1.00 65.69 218 LEU A C 1
ATOM 1633 O O . LEU A 1 218 ? 5.843 14.115 -2.977 1.00 65.69 218 LEU A O 1
ATOM 1637 N N . GLY A 1 219 ? 7.875 13.940 -3.895 1.00 54.19 219 GLY A N 1
ATOM 1638 C CA . GLY A 1 219 ? 8.089 15.375 -4.119 1.00 54.19 219 GLY A CA 1
ATOM 1639 C C . GLY A 1 219 ? 7.376 15.965 -5.335 1.00 54.19 219 GLY A C 1
ATOM 1640 O O . GLY A 1 219 ? 7.576 17.138 -5.631 1.00 54.19 219 GLY A O 1
ATOM 1641 N N . ASP A 1 220 ? 6.572 15.179 -6.048 1.00 51.66 220 ASP A N 1
ATOM 1642 C CA . ASP A 1 220 ? 5.829 15.644 -7.223 1.00 51.66 220 ASP A CA 1
ATOM 1643 C C . ASP A 1 220 ? 4.537 16.413 -6.859 1.00 51.66 220 ASP A C 1
ATOM 1645 O O . ASP A 1 220 ? 3.820 16.853 -7.757 1.00 51.66 220 ASP A O 1
ATOM 1649 N N . ASP A 1 221 ? 4.247 16.612 -5.565 1.00 44.00 221 ASP A N 1
ATOM 1650 C CA . ASP A 1 221 ? 2.987 17.192 -5.075 1.00 44.00 221 ASP A CA 1
ATOM 1651 C C . ASP A 1 221 ? 2.805 18.694 -5.378 1.00 44.00 221 ASP A C 1
ATOM 1653 O O . ASP A 1 221 ? 1.660 19.135 -5.475 1.00 44.00 221 ASP A O 1
ATOM 1657 N N . ASP A 1 222 ? 3.874 19.479 -5.578 1.00 40.78 222 ASP A N 1
ATOM 1658 C CA . ASP A 1 222 ? 3.721 20.943 -5.714 1.00 40.78 222 ASP A CA 1
ATOM 1659 C C . ASP A 1 222 ? 3.635 21.437 -7.175 1.00 40.78 222 ASP A C 1
ATOM 1661 O O . ASP A 1 222 ? 2.993 22.448 -7.457 1.00 40.78 222 ASP A O 1
ATOM 1665 N N . HIS A 1 223 ? 4.190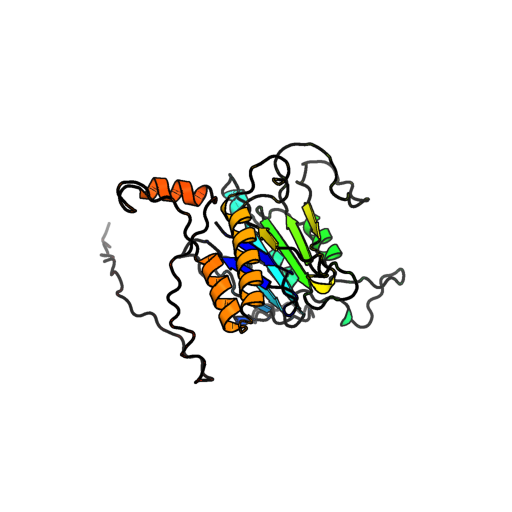 20.710 -8.160 1.00 41.03 223 HIS A N 1
ATOM 1666 C CA . HIS A 1 223 ? 4.237 21.196 -9.556 1.00 41.03 223 HIS A CA 1
ATOM 1667 C C . HIS A 1 223 ? 4.031 20.143 -10.665 1.00 41.03 223 HIS A C 1
ATOM 1669 O O . HIS A 1 223 ? 4.052 20.502 -11.847 1.00 41.03 223 HIS A O 1
ATOM 1675 N N . GLN A 1 224 ? 3.756 18.871 -10.343 1.00 46.75 224 GLN A N 1
ATOM 1676 C CA . GLN A 1 224 ? 3.262 17.893 -11.320 1.00 46.75 224 GLN A CA 1
ATOM 1677 C C . GLN A 1 224 ? 1.868 17.391 -10.944 1.00 46.75 224 GLN A C 1
ATOM 1679 O O . GLN A 1 224 ? 1.539 17.158 -9.789 1.00 46.75 224 GLN A O 1
ATOM 1684 N N . LEU A 1 225 ? 1.015 17.209 -11.955 1.00 55.88 225 LEU A N 1
ATOM 1685 C CA . LEU A 1 225 ? -0.307 16.612 -11.787 1.00 55.88 225 LEU A CA 1
ATOM 1686 C C . LEU A 1 225 ? -0.155 15.218 -11.164 1.00 55.88 225 LEU A C 1
ATOM 1688 O O . LEU A 1 225 ? 0.228 14.271 -11.861 1.00 55.88 225 LEU A O 1
ATOM 1692 N N . LYS A 1 226 ? -0.502 15.096 -9.876 1.00 70.00 226 LYS A N 1
ATOM 1693 C CA . LYS A 1 226 ? -0.730 13.820 -9.192 1.00 70.00 226 LYS A CA 1
ATOM 1694 C C . LYS A 1 226 ? -1.444 12.867 -10.143 1.00 70.00 226 LYS A C 1
ATOM 1696 O O . LYS A 1 226 ? -2.459 13.227 -10.752 1.00 70.00 226 LYS A O 1
ATOM 1701 N N . TRP A 1 227 ? -0.873 11.679 -10.353 1.00 76.94 227 TRP A N 1
ATOM 1702 C CA . TRP A 1 227 ? -1.413 10.750 -11.342 1.00 76.94 227 TRP A CA 1
ATOM 1703 C C . TRP A 1 227 ? -2.886 10.484 -11.053 1.00 76.94 227 TRP A C 1
ATOM 1705 O O . TRP A 1 227 ? -3.257 10.248 -9.905 1.00 76.94 227 TRP A O 1
ATOM 1715 N N . LYS A 1 228 ? -3.725 10.485 -12.098 1.00 81.06 228 LYS A N 1
ATOM 1716 C CA . LYS A 1 228 ? -5.183 10.369 -11.943 1.00 81.06 228 LYS A CA 1
ATOM 1717 C C . LYS A 1 228 ? -5.577 9.187 -11.062 1.00 81.06 228 LYS A C 1
ATOM 1719 O O . LYS A 1 228 ? -6.398 9.372 -10.177 1.00 81.06 228 LYS A O 1
ATOM 1724 N N . LYS A 1 229 ? -4.947 8.020 -11.229 1.00 84.00 229 LYS A N 1
ATOM 1725 C CA . LYS A 1 229 ? -5.206 6.848 -10.379 1.00 84.00 229 LYS A CA 1
ATOM 1726 C C . LYS A 1 229 ? -4.904 7.050 -8.891 1.00 84.00 229 LYS A C 1
ATOM 1728 O O . LYS A 1 229 ? -5.537 6.403 -8.073 1.00 84.00 229 LYS A O 1
ATOM 1733 N N . VAL A 1 230 ? -3.941 7.905 -8.538 1.00 86.62 230 VAL A N 1
ATOM 1734 C CA . VAL A 1 230 ? -3.567 8.183 -7.143 1.00 86.62 230 VAL A CA 1
ATOM 1735 C C . VAL A 1 230 ? -4.653 9.056 -6.523 1.00 86.62 230 VAL A C 1
ATOM 1737 O O . VAL A 1 230 ? -5.286 8.634 -5.562 1.00 86.62 230 VAL A O 1
ATOM 1740 N N . SER A 1 231 ? -4.965 10.199 -7.144 1.00 87.44 231 SER A N 1
ATOM 1741 C CA . SER A 1 231 ? -6.051 11.079 -6.684 1.00 87.44 231 SER A CA 1
ATOM 1742 C C . SER A 1 231 ? -7.414 10.379 -6.693 1.00 87.44 231 SER A C 1
ATOM 1744 O O . SER A 1 231 ? -8.236 10.576 -5.803 1.00 87.44 231 SER A O 1
ATOM 1746 N N . GLN A 1 232 ? -7.671 9.545 -7.702 1.00 89.12 232 GLN A N 1
ATOM 1747 C CA . GLN A 1 232 ? -8.906 8.777 -7.804 1.00 89.12 232 GLN A CA 1
ATOM 1748 C C . GLN A 1 232 ? -8.963 7.652 -6.771 1.00 89.12 232 GLN A C 1
ATOM 1750 O O . GLN A 1 232 ? -10.012 7.463 -6.170 1.00 89.12 232 GLN A O 1
ATOM 1755 N N . GLY A 1 233 ? -7.860 6.939 -6.534 1.00 91.50 233 GLY A N 1
ATOM 1756 C CA . GLY A 1 233 ? -7.781 5.912 -5.499 1.00 91.50 233 GLY A CA 1
ATOM 1757 C C . GLY A 1 233 ? -8.061 6.482 -4.109 1.00 91.50 233 GLY A C 1
ATOM 1758 O O . GLY A 1 233 ? -8.854 5.907 -3.366 1.00 91.50 233 GLY A O 1
ATOM 1759 N N . GLU A 1 234 ? -7.489 7.644 -3.782 1.00 93.00 234 GLU A N 1
ATOM 1760 C CA . GLU A 1 234 ? -7.778 8.349 -2.525 1.00 93.00 234 GLU A CA 1
ATOM 1761 C C . GLU A 1 234 ? -9.252 8.722 -2.410 1.00 93.00 234 GLU A C 1
ATOM 1763 O O . GLU A 1 234 ? -9.902 8.384 -1.422 1.00 93.00 234 GLU A O 1
ATOM 1768 N N . LYS A 1 235 ? -9.796 9.367 -3.449 1.00 93.56 235 LYS A N 1
ATOM 1769 C CA . LYS A 1 235 ? -11.200 9.776 -3.482 1.00 93.56 235 LYS A CA 1
ATOM 1770 C C . LYS A 1 235 ? -12.142 8.582 -3.308 1.00 93.56 235 LYS A C 1
ATOM 1772 O O . LYS A 1 235 ? -13.005 8.616 -2.438 1.00 93.56 235 LYS A O 1
ATOM 1777 N N . LEU A 1 236 ? -11.966 7.532 -4.111 1.00 95.06 236 LEU A N 1
ATOM 1778 C CA . LEU A 1 236 ? -12.823 6.346 -4.085 1.00 95.06 236 LEU A CA 1
ATOM 1779 C C . LEU A 1 236 ? -12.722 5.601 -2.751 1.00 95.06 236 LEU A C 1
ATOM 1781 O O . LEU A 1 236 ? -13.735 5.137 -2.241 1.00 95.06 236 LEU A O 1
ATOM 1785 N N . THR A 1 237 ? -11.531 5.530 -2.150 1.00 96.31 237 THR A N 1
ATOM 1786 C CA . THR A 1 237 ? -11.350 4.907 -0.828 1.00 96.31 237 THR A CA 1
ATOM 1787 C C . THR A 1 237 ? -12.067 5.702 0.261 1.00 96.31 237 THR A C 1
ATOM 1789 O O . THR A 1 237 ? -12.798 5.120 1.062 1.00 96.31 237 THR A O 1
ATOM 1792 N N . ALA A 1 238 ? -11.922 7.030 0.271 1.00 94.75 238 ALA A N 1
ATOM 1793 C CA . ALA A 1 238 ? -12.624 7.888 1.222 1.00 94.75 238 ALA A CA 1
ATOM 1794 C C . ALA A 1 238 ? -14.153 7.785 1.061 1.00 94.75 238 ALA A C 1
ATOM 1796 O O . ALA A 1 238 ? -14.883 7.680 2.048 1.00 94.75 238 ALA A O 1
ATOM 1797 N N . GLU A 1 239 ? -14.648 7.754 -0.181 1.00 96.00 239 GLU A N 1
ATOM 1798 C CA . GLU A 1 239 ? -16.068 7.556 -0.487 1.00 96.00 239 GLU A CA 1
ATOM 1799 C C . GLU A 1 239 ? -16.572 6.175 -0.045 1.00 96.00 239 GLU A C 1
ATOM 1801 O O . GLU A 1 239 ? -17.652 6.096 0.545 1.00 96.00 239 GLU A O 1
ATOM 1806 N N . ALA A 1 240 ? -15.793 5.112 -0.271 1.00 96.88 240 ALA A N 1
ATOM 1807 C CA . ALA A 1 240 ? -16.118 3.745 0.134 1.00 96.88 240 ALA A CA 1
ATOM 1808 C C . ALA A 1 240 ? -16.225 3.612 1.660 1.00 96.88 240 ALA A C 1
ATOM 1810 O O . ALA A 1 240 ? -17.224 3.090 2.156 1.00 96.88 240 ALA A O 1
ATOM 1811 N N . VAL A 1 241 ? -15.258 4.156 2.408 1.00 95.75 241 VAL A N 1
ATOM 1812 C CA . VAL A 1 241 ? -15.292 4.184 3.880 1.00 95.75 241 VAL A CA 1
ATOM 1813 C C . VAL A 1 241 ? -16.492 4.990 4.378 1.00 95.75 241 VAL A C 1
ATOM 1815 O O . VAL A 1 241 ? -17.259 4.514 5.213 1.00 95.75 241 VAL A O 1
ATOM 1818 N N . ALA A 1 242 ? -16.724 6.186 3.834 1.00 94.69 242 ALA A N 1
ATOM 1819 C CA . ALA A 1 242 ? -17.854 7.012 4.246 1.00 94.69 242 ALA A CA 1
ATOM 1820 C C . ALA A 1 242 ? -19.209 6.355 3.917 1.00 94.69 242 ALA A C 1
ATOM 1822 O O . ALA A 1 242 ? -20.160 6.479 4.689 1.00 94.69 242 ALA A O 1
ATOM 1823 N N . ALA A 1 243 ? -19.319 5.659 2.781 1.00 96.69 243 ALA A N 1
ATOM 1824 C CA . ALA A 1 243 ? -20.510 4.898 2.413 1.00 96.69 243 ALA A CA 1
ATOM 1825 C C . ALA A 1 243 ? -20.744 3.716 3.358 1.00 96.69 243 ALA A C 1
ATOM 1827 O O . ALA A 1 243 ? -21.869 3.549 3.823 1.00 96.69 243 ALA A O 1
ATOM 1828 N N . SER A 1 244 ? -19.685 2.974 3.692 1.00 97.06 244 SER A N 1
ATOM 1829 C CA . SER A 1 244 ? -19.717 1.881 4.667 1.00 97.06 244 SER A CA 1
ATOM 1830 C C . SER A 1 244 ? -20.241 2.349 6.023 1.00 97.06 244 SER A C 1
ATOM 1832 O O . SER A 1 244 ? -21.134 1.727 6.596 1.00 97.06 244 SER A O 1
ATOM 1834 N N . LEU A 1 245 ? -19.748 3.492 6.511 1.00 94.94 245 LEU A N 1
ATOM 1835 C CA . LEU A 1 245 ? -20.182 4.070 7.783 1.00 94.94 245 LEU A CA 1
ATOM 1836 C C . LEU A 1 245 ? -21.644 4.523 7.758 1.00 94.94 245 LEU A C 1
ATOM 1838 O O . LEU A 1 245 ? -22.370 4.291 8.720 1.00 94.94 245 LEU A O 1
ATOM 1842 N N . ARG A 1 246 ? -22.099 5.138 6.658 1.00 96.69 246 ARG A N 1
ATOM 1843 C CA . ARG A 1 246 ? -23.511 5.532 6.500 1.00 96.69 246 ARG A CA 1
ATOM 1844 C C . ARG A 1 246 ? -24.449 4.330 6.428 1.00 96.69 246 ARG A C 1
ATOM 1846 O O . ARG A 1 246 ? -25.571 4.422 6.913 1.00 96.69 246 ARG A O 1
ATOM 1853 N N . ALA A 1 247 ? -24.011 3.248 5.790 1.00 97.19 247 ALA A N 1
ATOM 1854 C CA . ALA A 1 247 ? -24.794 2.028 5.640 1.00 97.19 247 ALA A CA 1
ATOM 1855 C C . ALA A 1 247 ? -24.789 1.153 6.907 1.00 97.19 247 ALA A C 1
ATOM 1857 O O . ALA A 1 247 ? -25.680 0.322 7.063 1.00 97.19 247 ALA A O 1
ATOM 1858 N N . GLY A 1 248 ? -23.828 1.355 7.816 1.00 96.12 248 GLY A N 1
ATOM 1859 C CA . GLY A 1 248 ? -23.629 0.470 8.965 1.00 96.12 248 GLY A CA 1
ATOM 1860 C C . GLY A 1 248 ? -23.142 -0.916 8.538 1.00 96.12 248 GLY A C 1
ATOM 1861 O O . GLY A 1 248 ? -23.579 -1.920 9.096 1.00 96.12 248 GLY A O 1
ATOM 1862 N N . ASP A 1 249 ? -22.291 -0.961 7.513 1.00 96.50 249 ASP A N 1
ATOM 1863 C CA . ASP A 1 249 ? -21.818 -2.203 6.905 1.00 96.50 249 ASP A CA 1
ATOM 1864 C C . ASP A 1 249 ? -21.012 -3.070 7.885 1.00 96.50 249 ASP A C 1
ATOM 1866 O O . ASP A 1 249 ? -20.326 -2.576 8.784 1.00 96.50 249 ASP A O 1
ATOM 1870 N N . SER A 1 250 ? -21.079 -4.387 7.679 1.00 97.12 250 SER A N 1
ATOM 1871 C CA . SER A 1 250 ? -20.181 -5.339 8.331 1.00 97.12 250 SER A CA 1
ATOM 1872 C C . SER A 1 250 ? -18.750 -5.215 7.795 1.00 97.12 250 SER A C 1
ATOM 1874 O O . SER A 1 250 ? -18.512 -4.604 6.753 1.00 97.12 250 SER A O 1
ATOM 1876 N N . GLU A 1 251 ? -17.797 -5.863 8.472 1.00 96.38 251 GLU A N 1
ATOM 1877 C CA . GLU A 1 251 ? -16.410 -5.968 7.998 1.00 96.38 251 GLU A CA 1
ATOM 1878 C C . GLU A 1 251 ? -16.327 -6.515 6.569 1.00 96.38 251 GLU A C 1
ATOM 1880 O O . GLU A 1 251 ? -15.674 -5.912 5.724 1.00 96.38 251 GLU A O 1
ATOM 1885 N N . ASP A 1 252 ? -17.036 -7.609 6.278 1.00 96.75 252 ASP A N 1
ATOM 1886 C CA . ASP A 1 252 ? -17.036 -8.223 4.946 1.00 96.75 252 ASP A CA 1
ATOM 1887 C C . ASP A 1 252 ? -17.569 -7.255 3.880 1.00 96.75 252 ASP A C 1
ATOM 1889 O O . ASP A 1 252 ? -16.978 -7.116 2.814 1.00 96.75 252 ASP A O 1
ATOM 1893 N N . ALA A 1 253 ? -18.649 -6.527 4.177 1.00 97.00 253 ALA A N 1
ATOM 1894 C CA . ALA A 1 253 ? -19.209 -5.551 3.246 1.00 97.00 253 ALA A CA 1
ATOM 1895 C C . ALA A 1 253 ? -18.266 -4.354 3.021 1.00 97.00 253 ALA A C 1
ATOM 1897 O O . ALA A 1 253 ? -18.138 -3.883 1.888 1.00 97.00 253 ALA A O 1
ATOM 1898 N N . LEU A 1 254 ? -17.557 -3.893 4.059 1.00 97.06 254 LEU A N 1
ATOM 1899 C CA . LEU A 1 254 ? -16.487 -2.904 3.904 1.00 97.06 254 LEU A CA 1
ATOM 1900 C C . LEU A 1 254 ? -15.367 -3.453 3.009 1.00 97.06 254 LEU A C 1
ATOM 1902 O O . LEU A 1 254 ? -14.930 -2.759 2.094 1.00 97.06 254 LEU A O 1
ATOM 1906 N N . VAL A 1 255 ? -14.920 -4.689 3.240 1.00 96.06 255 VAL A N 1
ATOM 1907 C CA . VAL A 1 255 ? -13.866 -5.336 2.445 1.00 96.06 255 VAL A CA 1
ATOM 1908 C C . VAL A 1 255 ? -14.251 -5.415 0.966 1.00 96.06 255 VAL A C 1
ATOM 1910 O O . VAL A 1 255 ? -13.439 -5.034 0.124 1.00 96.06 255 VAL A O 1
ATOM 1913 N N . GLU A 1 256 ? -15.482 -5.814 0.640 1.00 95.81 256 GLU A N 1
ATOM 1914 C CA . GLU A 1 256 ? -15.963 -5.849 -0.750 1.00 95.81 256 GLU A CA 1
ATOM 1915 C C . GLU A 1 256 ? -15.942 -4.456 -1.398 1.00 95.81 256 GLU A C 1
ATOM 1917 O O . GLU A 1 256 ? -15.388 -4.293 -2.486 1.00 95.81 256 GLU A O 1
ATOM 1922 N N . ARG A 1 257 ? -16.405 -3.407 -0.700 1.00 95.88 257 ARG A N 1
ATOM 1923 C CA . ARG A 1 257 ? -16.301 -2.027 -1.217 1.00 95.88 257 ARG A CA 1
ATOM 1924 C C . ARG A 1 257 ? -14.861 -1.612 -1.498 1.00 95.88 257 ARG A C 1
ATOM 1926 O O . ARG A 1 257 ? -14.602 -0.887 -2.454 1.00 95.88 257 ARG A O 1
ATOM 1933 N N . LEU A 1 258 ? -13.918 -2.016 -0.651 1.00 95.81 258 LEU A N 1
ATOM 1934 C CA . LEU A 1 258 ? -12.502 -1.696 -0.837 1.00 95.81 258 LEU A CA 1
ATOM 1935 C C . LEU A 1 258 ? -11.892 -2.487 -2.008 1.00 95.81 258 LEU A C 1
ATOM 1937 O O . LEU A 1 258 ? -11.037 -1.957 -2.722 1.00 95.81 258 LEU A O 1
ATOM 1941 N N . PHE A 1 259 ? -12.355 -3.712 -2.270 1.00 93.50 259 PHE A N 1
ATOM 1942 C CA . PHE A 1 259 ? -12.000 -4.444 -3.488 1.00 93.50 259 PHE A CA 1
ATOM 1943 C C . PHE A 1 259 ? -12.595 -3.811 -4.750 1.00 93.50 259 PHE A C 1
ATOM 1945 O O . PHE A 1 259 ? -11.900 -3.761 -5.769 1.00 93.50 259 PHE A O 1
ATOM 1952 N N . ASP A 1 260 ? -13.804 -3.250 -4.687 1.00 92.62 260 ASP A N 1
ATOM 1953 C CA . ASP A 1 260 ? -14.391 -2.483 -5.795 1.00 92.62 260 ASP A CA 1
ATOM 1954 C C . ASP A 1 260 ? -13.545 -1.253 -6.143 1.00 92.62 260 ASP A C 1
ATOM 1956 O O . ASP A 1 260 ? -13.341 -0.945 -7.322 1.00 92.62 260 ASP A O 1
ATOM 1960 N N . VAL A 1 261 ? -12.975 -0.584 -5.129 1.00 92.50 261 VAL A N 1
ATOM 1961 C CA . VAL A 1 261 ? -12.013 0.502 -5.361 1.00 92.50 261 VAL A CA 1
ATOM 1962 C C . VAL A 1 261 ? -10.856 -0.012 -6.209 1.00 92.50 261 VAL A C 1
ATOM 1964 O O . VAL A 1 261 ? -10.605 0.564 -7.260 1.00 92.50 261 VAL A O 1
ATOM 1967 N N . LEU A 1 262 ? -10.191 -1.107 -5.820 1.00 89.56 262 LEU A N 1
ATOM 1968 C CA . LEU A 1 262 ? -9.070 -1.680 -6.586 1.00 89.56 262 LEU A CA 1
ATOM 1969 C C . LEU A 1 262 ? -9.479 -2.239 -7.958 1.00 89.56 262 LEU A C 1
ATOM 1971 O O . LEU A 1 262 ? -8.633 -2.324 -8.850 1.00 89.56 262 LEU A O 1
ATOM 1975 N N . SER A 1 263 ? -10.757 -2.576 -8.129 1.00 87.75 263 SER A N 1
ATOM 1976 C CA . SER A 1 263 ? -11.337 -3.123 -9.360 1.00 87.75 263 SER A CA 1
ATOM 1977 C C . SER A 1 263 ? -11.862 -2.064 -10.327 1.00 87.75 263 SER A C 1
ATOM 1979 O O . SER A 1 263 ? -12.426 -2.398 -11.367 1.00 87.75 263 SER A O 1
ATOM 1981 N N . THR A 1 264 ? -11.661 -0.780 -10.027 1.00 85.75 264 THR A N 1
ATOM 1982 C CA . THR A 1 264 ? -12.080 0.296 -10.925 1.00 85.75 264 THR A CA 1
ATOM 1983 C C . THR A 1 264 ? -11.197 0.318 -12.176 1.00 85.75 264 THR A C 1
ATOM 1985 O O . THR A 1 264 ? -10.001 0.586 -12.092 1.00 85.75 264 THR A O 1
ATOM 1988 N N . ASP A 1 265 ? -11.795 0.078 -13.344 1.00 83.56 265 ASP A N 1
ATOM 1989 C CA . ASP A 1 265 ? -11.148 0.213 -14.652 1.00 83.56 265 ASP A CA 1
ATOM 1990 C C . ASP A 1 265 ? -11.318 1.642 -15.181 1.00 83.56 265 ASP A C 1
ATOM 1992 O O . ASP A 1 265 ? -12.425 2.073 -15.517 1.00 83.56 265 ASP A O 1
ATOM 1996 N N . THR A 1 266 ? -10.216 2.390 -15.259 1.00 81.75 266 THR A N 1
ATOM 1997 C CA . THR A 1 266 ? -10.199 3.721 -15.882 1.00 81.75 266 THR A CA 1
ATOM 1998 C C . THR A 1 266 ? -9.468 3.782 -17.213 1.00 81.75 266 THR A C 1
ATOM 2000 O O . THR A 1 266 ? -9.252 4.882 -17.734 1.00 81.75 266 THR A O 1
ATOM 2003 N N . LEU A 1 267 ? -9.109 2.635 -17.798 1.00 82.56 267 LEU A N 1
ATOM 2004 C CA . LEU A 1 267 ? -8.494 2.610 -19.119 1.00 82.56 267 LEU A CA 1
ATOM 2005 C C . LEU A 1 267 ? -9.481 3.126 -20.178 1.00 82.56 267 LEU A C 1
ATOM 2007 O O . LEU A 1 267 ? -10.644 2.712 -20.216 1.00 82.56 267 LEU A O 1
ATOM 2011 N N . PRO A 1 268 ? -9.038 4.025 -21.075 1.00 82.69 268 PRO A N 1
ATOM 2012 C CA . PRO A 1 268 ? -9.880 4.476 -22.170 1.00 82.69 268 PRO A CA 1
ATOM 2013 C C . PRO A 1 268 ? -10.157 3.312 -23.122 1.00 82.69 268 PRO A C 1
ATOM 2015 O O . PRO A 1 268 ? -9.271 2.513 -23.412 1.00 82.69 268 PRO A O 1
ATOM 2018 N N . ARG A 1 269 ? -11.376 3.241 -23.658 1.00 85.12 269 ARG A N 1
ATOM 2019 C CA . ARG A 1 269 ? -11.714 2.274 -24.706 1.00 85.12 269 ARG A CA 1
ATOM 2020 C C . ARG A 1 269 ? -11.184 2.790 -26.044 1.00 85.12 269 ARG A C 1
ATOM 2022 O O . ARG A 1 269 ? -11.738 3.732 -26.608 1.00 85.12 269 ARG A O 1
ATOM 2029 N N . LEU A 1 270 ? -10.078 2.214 -26.510 1.00 84.75 270 LEU A N 1
ATOM 2030 C CA . LEU A 1 270 ? -9.469 2.549 -27.796 1.00 84.75 270 LEU A CA 1
ATOM 2031 C C . LEU A 1 270 ? -10.236 1.898 -28.966 1.00 84.75 270 LEU A C 1
ATOM 2033 O O . LEU A 1 270 ? -10.750 0.785 -28.806 1.00 84.75 270 LEU A O 1
ATOM 2037 N N . PRO A 1 271 ? -10.311 2.559 -30.138 1.00 80.81 271 PRO A N 1
ATOM 2038 C CA . PRO A 1 271 ? -10.861 1.960 -31.355 1.00 80.81 271 PRO A CA 1
ATOM 2039 C C . PRO A 1 271 ? -10.129 0.659 -31.723 1.00 80.81 271 PRO A C 1
ATOM 2041 O O . PRO A 1 271 ? -8.928 0.543 -31.490 1.00 80.81 271 PRO A O 1
ATOM 2044 N N . GLY A 1 272 ? -10.845 -0.319 -32.283 1.00 78.62 272 GLY A N 1
ATOM 2045 C CA . GLY A 1 272 ? -10.247 -1.596 -32.708 1.00 78.62 272 GLY A CA 1
ATOM 2046 C C . GLY A 1 272 ? -10.034 -2.635 -31.596 1.00 78.62 272 GLY A C 1
ATOM 2047 O O . GLY A 1 272 ? -9.599 -3.752 -31.855 1.00 78.62 272 GLY A O 1
ATOM 2048 N N . GLY A 1 273 ? -10.374 -2.311 -30.343 1.00 76.44 273 GLY A N 1
ATOM 2049 C CA . GLY A 1 273 ? -10.274 -3.259 -29.229 1.00 76.44 273 GLY A CA 1
ATOM 2050 C C . GLY A 1 273 ? -8.832 -3.571 -28.814 1.00 76.44 273 GLY A C 1
ATOM 2051 O O . GLY A 1 273 ? -7.895 -2.846 -29.147 1.00 76.44 273 GLY A O 1
ATOM 2052 N N . LEU A 1 274 ? -8.654 -4.621 -28.004 1.00 72.38 274 LEU A N 1
ATOM 2053 C CA . LEU A 1 274 ? -7.350 -4.952 -27.415 1.00 72.38 274 LEU A CA 1
ATOM 2054 C C . LEU A 1 274 ? -6.342 -5.450 -28.462 1.00 72.38 274 LEU A C 1
ATOM 2056 O O . LEU A 1 274 ? -5.157 -5.163 -28.334 1.00 72.38 274 LEU A O 1
ATOM 2060 N N . GLU A 1 275 ? -6.812 -6.170 -29.483 1.00 72.56 275 GLU A N 1
ATOM 2061 C CA . GLU A 1 275 ? -5.964 -6.779 -30.516 1.00 72.56 275 GLU A CA 1
ATOM 2062 C C . GLU A 1 275 ? -5.316 -5.728 -31.423 1.00 72.56 275 GLU A C 1
ATOM 2064 O O . GLU A 1 275 ? -4.110 -5.778 -31.655 1.00 72.56 275 GLU A O 1
ATOM 2069 N N . GLU A 1 276 ? -6.079 -4.731 -31.878 1.00 75.75 276 GLU A N 1
ATOM 2070 C CA . GLU A 1 276 ? -5.562 -3.700 -32.789 1.00 75.75 276 GLU A CA 1
ATOM 2071 C C . GLU A 1 276 ? -4.801 -2.583 -32.056 1.00 75.75 276 GLU A C 1
ATOM 2073 O O . GLU A 1 276 ? -3.926 -1.940 -32.634 1.00 75.75 276 GLU A O 1
ATOM 2078 N N . SER A 1 277 ? -5.101 -2.357 -30.771 1.00 81.06 277 SER A N 1
ATOM 2079 C CA . SER A 1 277 ? -4.533 -1.258 -29.974 1.00 81.06 277 SER A CA 1
ATOM 2080 C C . SER A 1 277 ? -3.608 -1.714 -28.838 1.00 81.06 277 SER A C 1
ATOM 2082 O O . SER A 1 277 ? -3.334 -0.927 -27.928 1.00 81.06 277 SER A O 1
ATOM 2084 N N . ALA A 1 278 ? -3.108 -2.955 -28.855 1.00 78.12 278 ALA A N 1
ATOM 2085 C CA . ALA A 1 278 ? -2.296 -3.521 -27.769 1.00 78.12 278 ALA A CA 1
ATOM 2086 C C . ALA A 1 278 ? -1.115 -2.618 -27.363 1.00 78.12 278 ALA A C 1
ATOM 2088 O O . ALA A 1 278 ? -0.955 -2.298 -26.186 1.00 78.12 278 ALA A O 1
ATOM 2089 N N . GLU A 1 279 ? -0.334 -2.127 -28.328 1.00 77.19 279 GLU A N 1
ATOM 2090 C CA . GLU A 1 279 ? 0.803 -1.227 -28.072 1.00 77.19 279 GLU A CA 1
ATOM 2091 C C . GLU A 1 279 ? 0.377 0.118 -27.466 1.00 77.19 279 GLU A C 1
ATOM 2093 O O . GLU A 1 279 ? 1.029 0.645 -26.561 1.00 77.19 279 GLU A O 1
ATOM 2098 N N . ALA A 1 280 ? -0.758 0.664 -27.908 1.00 79.12 280 ALA A N 1
ATOM 2099 C CA . ALA A 1 280 ? -1.303 1.896 -27.348 1.00 79.12 280 ALA A CA 1
ATOM 2100 C C . ALA A 1 280 ? -1.775 1.685 -25.899 1.00 79.12 280 ALA A C 1
ATOM 2102 O O . ALA A 1 280 ? -1.473 2.505 -25.028 1.00 79.12 280 ALA A O 1
ATOM 2103 N N . TYR A 1 281 ? -2.433 0.558 -25.608 1.00 78.69 281 TYR A N 1
ATOM 2104 C CA . TYR A 1 281 ? -2.778 0.165 -24.241 1.00 78.69 281 TYR A CA 1
ATOM 2105 C C . TYR A 1 281 ? -1.536 -0.036 -23.371 1.00 78.69 281 TYR A C 1
ATOM 2107 O O . TYR A 1 281 ? -1.500 0.470 -22.249 1.00 78.69 281 TYR A O 1
ATOM 2115 N N . LEU A 1 282 ? -0.488 -0.688 -23.882 1.00 72.31 282 LEU A N 1
ATOM 2116 C CA . LEU A 1 282 ? 0.787 -0.820 -23.175 1.00 72.31 282 LEU A CA 1
ATOM 2117 C C . LEU A 1 282 ? 1.406 0.549 -22.875 1.00 72.31 282 LEU A C 1
ATOM 2119 O O . LEU A 1 282 ? 1.902 0.760 -21.769 1.00 72.31 282 LEU A O 1
ATOM 2123 N N . GLY A 1 283 ? 1.333 1.507 -23.802 1.00 70.62 283 GLY A N 1
ATOM 2124 C CA . GLY A 1 283 ? 1.756 2.891 -23.573 1.00 70.62 283 GLY A CA 1
ATOM 2125 C C . GLY A 1 283 ? 0.976 3.583 -22.447 1.00 70.62 283 GLY A C 1
ATOM 2126 O O . GLY A 1 283 ? 1.572 4.220 -21.576 1.00 70.62 283 GLY A O 1
ATOM 2127 N N . LEU A 1 284 ? -0.348 3.416 -22.412 1.00 74.50 284 LEU A N 1
ATOM 2128 C CA . LEU A 1 284 ? -1.217 3.970 -21.366 1.00 74.50 284 LEU A CA 1
ATOM 2129 C C . LEU A 1 284 ? -0.971 3.325 -19.996 1.00 74.50 284 LEU A C 1
ATOM 2131 O O . LEU A 1 284 ? -0.933 4.023 -18.978 1.00 74.50 284 LEU A O 1
ATOM 2135 N N . LEU A 1 285 ? -0.754 2.009 -19.971 1.00 71.00 285 LEU A N 1
ATOM 2136 C CA . LEU A 1 285 ? -0.390 1.263 -18.769 1.00 71.00 285 LEU A CA 1
ATOM 2137 C C . LEU A 1 285 ? 0.990 1.682 -18.259 1.00 71.00 285 LEU A C 1
ATOM 2139 O O . LEU A 1 285 ? 1.133 1.952 -17.069 1.00 71.00 285 LEU A O 1
ATOM 2143 N N . ARG A 1 286 ? 1.985 1.837 -19.145 1.00 64.50 286 ARG A N 1
ATOM 2144 C CA . ARG A 1 286 ? 3.327 2.351 -18.808 1.00 64.50 286 ARG A CA 1
ATOM 2145 C C . ARG A 1 286 ? 3.288 3.773 -18.263 1.00 64.50 286 ARG A C 1
ATOM 2147 O O . ARG A 1 286 ? 4.056 4.094 -17.363 1.00 64.50 286 ARG A O 1
ATOM 2154 N N . ALA A 1 287 ? 2.367 4.607 -18.748 1.00 64.06 287 ALA A N 1
ATOM 2155 C CA . ALA A 1 287 ? 2.158 5.940 -18.193 1.00 64.06 287 ALA A CA 1
ATOM 2156 C C . ALA A 1 287 ? 1.651 5.894 -16.740 1.00 64.06 287 ALA A C 1
ATOM 2158 O O . ALA A 1 287 ? 1.730 6.897 -16.037 1.00 64.06 287 ALA A O 1
ATOM 2159 N N . GLY A 1 288 ? 1.115 4.753 -16.290 1.00 60.81 288 GLY A N 1
ATOM 2160 C CA . GLY A 1 288 ? 0.748 4.512 -14.901 1.00 60.81 288 GLY A CA 1
ATOM 2161 C C . GLY A 1 288 ? -0.386 5.385 -14.389 1.00 60.81 288 GLY A C 1
ATOM 2162 O O . GLY A 1 288 ? -0.553 5.484 -13.181 1.00 60.81 288 GLY A O 1
ATOM 2163 N N . LYS A 1 289 ? -1.170 6.006 -15.273 1.00 67.44 289 LYS A N 1
ATOM 2164 C CA . LYS A 1 289 ? -2.173 7.017 -14.905 1.00 67.44 289 LYS A CA 1
ATOM 2165 C C . LYS A 1 289 ? -3.538 6.438 -14.544 1.00 67.44 289 LYS A C 1
ATOM 2167 O O . LYS A 1 289 ? -4.365 7.182 -14.023 1.00 67.44 289 LYS A O 1
ATOM 2172 N N . TYR A 1 290 ? -3.759 5.153 -14.805 1.00 66.88 290 TYR A N 1
ATOM 2173 C CA . TYR A 1 290 ? -5.065 4.504 -14.726 1.00 66.88 290 TYR A CA 1
ATOM 2174 C C . TYR A 1 290 ? -5.103 3.467 -13.611 1.00 66.88 290 TYR A C 1
ATOM 2176 O O . TYR A 1 290 ? -4.091 2.828 -13.309 1.00 66.88 290 TYR A O 1
ATOM 2184 N N . LEU A 1 291 ? -6.265 3.352 -12.979 1.00 64.50 291 LEU A N 1
ATOM 2185 C CA . LEU A 1 291 ? -6.569 2.248 -12.091 1.00 64.50 291 LEU A CA 1
ATOM 2186 C C . LEU A 1 291 ? -7.093 1.114 -12.974 1.00 64.50 291 LEU A C 1
ATOM 2188 O O . LEU A 1 291 ? -7.862 1.360 -13.904 1.00 64.50 291 LEU A O 1
ATOM 2192 N N . TYR A 1 292 ? -6.589 -0.091 -12.753 1.00 61.91 292 TYR A N 1
ATOM 2193 C CA . TYR A 1 292 ? -7.021 -1.269 -13.484 1.00 61.91 292 TYR A CA 1
ATOM 2194 C C . TYR A 1 292 ? -6.768 -2.504 -12.629 1.00 61.91 292 TYR A C 1
ATOM 2196 O O . TYR A 1 292 ? -5.668 -2.693 -12.102 1.00 61.91 292 TYR A O 1
ATOM 2204 N N . SER A 1 293 ? -7.778 -3.356 -12.543 1.00 61.16 293 SER A N 1
ATOM 2205 C CA . SER A 1 293 ? -7.650 -4.753 -12.158 1.00 61.16 293 SER A CA 1
ATOM 2206 C C . SER A 1 293 ? -8.541 -5.552 -13.097 1.00 61.16 293 SER A C 1
ATOM 2208 O O . SER A 1 293 ? -9.623 -5.093 -13.463 1.00 61.16 293 SER A O 1
ATOM 2210 N N . SER A 1 294 ? -8.112 -6.755 -13.474 1.00 52.28 294 SER A N 1
ATOM 2211 C CA . SER A 1 294 ? -9.055 -7.746 -13.993 1.00 52.28 294 SER A CA 1
ATOM 2212 C C . SER A 1 294 ? -10.140 -7.961 -12.936 1.00 52.28 294 SER A C 1
ATOM 2214 O O . SER A 1 294 ? -9.801 -8.053 -11.752 1.00 52.28 294 SER A O 1
ATOM 2216 N N . HIS A 1 295 ? -11.413 -7.997 -13.343 1.00 45.50 295 HIS A N 1
ATOM 2217 C CA . HIS A 1 295 ? -12.538 -8.231 -12.435 1.00 45.50 295 HIS A CA 1
ATOM 2218 C C . HIS A 1 295 ? -12.232 -9.393 -11.481 1.00 45.50 295 HIS A C 1
ATOM 2220 O O . HIS A 1 295 ? -11.868 -10.486 -11.914 1.00 45.50 295 HIS A O 1
ATOM 2226 N N . TRP A 1 296 ? -12.364 -9.138 -10.180 1.00 41.41 296 TRP A N 1
ATOM 2227 C CA . TRP A 1 296 ? -12.361 -10.184 -9.170 1.00 41.41 296 TRP A CA 1
ATOM 2228 C C . TRP A 1 296 ? -13.730 -10.870 -9.186 1.00 41.41 296 TRP A C 1
ATOM 2230 O O . TRP A 1 296 ? -14.714 -10.317 -8.701 1.00 41.41 296 TRP A O 1
ATOM 2240 N N . GLU A 1 297 ? -13.819 -12.066 -9.766 1.00 39.69 297 GLU A N 1
ATOM 2241 C CA . GLU A 1 297 ? -14.992 -12.926 -9.593 1.00 39.69 297 GLU A CA 1
ATOM 2242 C C . GLU A 1 297 ? -14.869 -13.639 -8.239 1.00 39.69 297 GLU A C 1
ATOM 2244 O O . GLU A 1 297 ? -14.123 -14.606 -8.072 1.00 39.69 297 GLU A O 1
ATOM 2249 N N . GLY A 1 29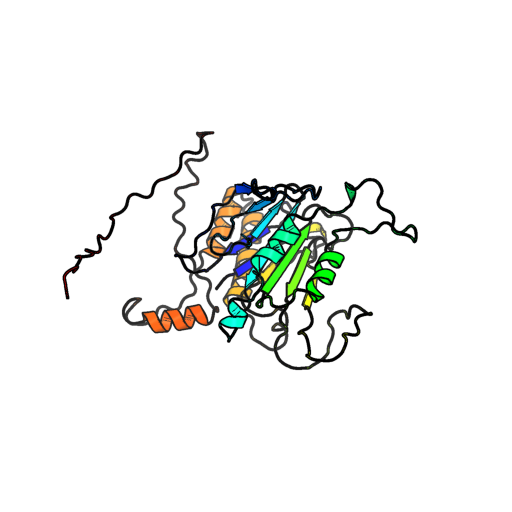8 ? -15.561 -13.105 -7.231 1.00 38.53 298 GLY A N 1
ATOM 2250 C CA . GLY A 1 298 ? -15.540 -13.594 -5.855 1.00 38.53 298 GLY A CA 1
ATOM 2251 C C . GLY A 1 298 ? -16.149 -14.988 -5.684 1.00 38.53 298 GLY A C 1
ATOM 2252 O O . GLY A 1 298 ? -17.269 -15.121 -5.205 1.00 38.53 298 GLY A O 1
ATOM 2253 N N . SER A 1 299 ? -15.390 -16.042 -5.992 1.00 32.84 299 SER A N 1
ATOM 2254 C CA . SER A 1 299 ? -15.781 -17.428 -5.678 1.00 32.84 299 SER A CA 1
ATOM 2255 C C . SER A 1 299 ? -15.215 -17.952 -4.346 1.00 32.84 299 SER A C 1
ATOM 2257 O O . SER A 1 299 ? -15.514 -19.075 -3.960 1.00 32.84 299 SER A O 1
ATOM 2259 N N . ALA A 1 300 ? -14.420 -17.168 -3.607 1.00 37.88 300 ALA A N 1
ATOM 2260 C CA . ALA A 1 300 ? -13.716 -17.649 -2.405 1.00 37.88 300 ALA A CA 1
ATOM 2261 C C . ALA A 1 300 ? -14.354 -17.242 -1.057 1.00 37.88 300 ALA A C 1
ATOM 2263 O O . ALA A 1 300 ? -13.800 -17.550 0.004 1.00 37.88 300 ALA A O 1
ATOM 2264 N N . ALA A 1 301 ? -15.489 -16.533 -1.062 1.00 33.09 301 ALA A N 1
ATOM 2265 C CA . ALA A 1 301 ? -16.166 -16.114 0.170 1.00 33.09 301 ALA A CA 1
ATOM 2266 C C . ALA A 1 301 ? -17.101 -17.201 0.742 1.00 33.09 301 ALA A C 1
ATOM 2268 O O . ALA A 1 301 ? -17.255 -17.295 1.959 1.00 33.09 301 ALA A O 1
ATOM 2269 N N . SER A 1 302 ? -17.681 -18.069 -0.097 1.00 29.42 302 SER A N 1
ATOM 2270 C CA . SER A 1 302 ? -18.627 -19.103 0.358 1.00 29.42 302 SER A CA 1
ATOM 2271 C C . SER A 1 302 ? -17.961 -20.366 0.925 1.00 29.42 302 SER A C 1
ATOM 2273 O O . SER A 1 302 ? -18.583 -21.068 1.718 1.00 29.42 302 SER A O 1
ATOM 2275 N N . GLU A 1 303 ? -16.691 -20.636 0.607 1.00 30.55 303 GLU A N 1
ATOM 2276 C CA . GLU A 1 303 ? -15.998 -21.870 1.026 1.00 30.55 303 GLU A CA 1
ATOM 2277 C C . GLU A 1 303 ? -15.285 -21.774 2.389 1.00 30.55 303 GLU A C 1
ATOM 2279 O O . GLU A 1 303 ? -14.810 -22.776 2.920 1.00 30.55 303 GLU A O 1
ATOM 2284 N N . ARG A 1 304 ? -15.245 -20.598 3.036 1.00 32.94 304 ARG A N 1
ATOM 2285 C CA . ARG A 1 304 ? -14.533 -20.430 4.324 1.00 32.94 304 ARG A CA 1
ATOM 2286 C C . ARG A 1 304 ? -15.235 -21.029 5.544 1.00 32.94 304 ARG A C 1
ATOM 2288 O O . ARG A 1 304 ? -14.681 -20.954 6.640 1.00 32.94 304 ARG A O 1
ATOM 2295 N N . LYS A 1 305 ? -16.424 -21.623 5.399 1.00 29.94 305 LYS A N 1
ATOM 2296 C CA . LYS A 1 305 ? -17.135 -22.221 6.541 1.00 29.94 305 LYS A CA 1
ATOM 2297 C C . LYS A 1 305 ? -16.743 -23.660 6.865 1.00 29.94 305 LYS A C 1
ATOM 2299 O O . LYS A 1 305 ? -17.064 -24.101 7.961 1.00 29.94 305 LYS A O 1
ATOM 2304 N N . GLU A 1 306 ? -15.983 -24.359 6.024 1.00 31.66 306 GLU A N 1
ATOM 2305 C CA . GLU A 1 306 ? -15.630 -25.753 6.314 1.00 31.66 306 GLU A CA 1
ATOM 2306 C C . GLU A 1 306 ? -14.338 -26.184 5.608 1.00 31.66 306 GLU A C 1
ATOM 2308 O O . GLU A 1 306 ? -14.342 -26.717 4.509 1.00 31.66 306 GLU A O 1
ATOM 2313 N N . SER A 1 307 ? -13.188 -25.961 6.240 1.00 28.05 307 SER A N 1
ATOM 2314 C CA . SER A 1 307 ? -12.253 -27.047 6.569 1.00 28.05 307 SER A CA 1
ATOM 2315 C C . SER A 1 307 ? -10.905 -26.487 7.012 1.00 28.05 307 SER A C 1
ATOM 2317 O O . SER A 1 307 ? -10.244 -25.683 6.359 1.00 28.05 307 SER A O 1
ATOM 2319 N N . ASN A 1 308 ? -10.475 -26.962 8.171 1.00 31.44 308 ASN A N 1
ATOM 2320 C CA . ASN A 1 308 ? -9.139 -26.769 8.693 1.00 31.44 308 ASN A CA 1
ATOM 2321 C C . ASN A 1 308 ? -8.222 -27.812 8.021 1.00 31.44 308 ASN A C 1
ATOM 2323 O O . ASN A 1 308 ? -7.824 -28.786 8.657 1.00 31.44 308 ASN A O 1
ATOM 2327 N N . ARG A 1 309 ? -7.973 -27.695 6.708 1.00 28.28 309 ARG A N 1
ATOM 2328 C CA . ARG A 1 309 ? -6.981 -28.517 5.990 1.00 28.28 309 ARG A CA 1
ATOM 2329 C C . ARG A 1 309 ? -6.637 -27.891 4.636 1.00 28.28 309 ARG A C 1
ATOM 2331 O O . ARG A 1 309 ? -7.455 -27.868 3.729 1.00 28.28 309 ARG A O 1
ATOM 2338 N N . VAL A 1 310 ? -5.418 -27.371 4.509 1.00 31.53 310 VAL A N 1
ATOM 2339 C CA . VAL A 1 310 ? -4.906 -26.815 3.250 1.00 31.53 310 VAL A CA 1
ATOM 2340 C C . VAL A 1 310 ? -4.338 -27.961 2.413 1.00 31.53 310 VAL A C 1
ATOM 2342 O O . VAL A 1 310 ? -3.245 -28.444 2.698 1.00 31.53 310 VAL A O 1
ATOM 2345 N N . GLU A 1 311 ? -5.081 -28.390 1.398 1.00 23.20 311 GLU A N 1
ATOM 2346 C CA . GLU A 1 311 ? -4.550 -29.144 0.255 1.00 23.20 311 GLU A CA 1
ATOM 2347 C C . GLU A 1 311 ? -4.268 -28.148 -0.892 1.00 23.20 311 GLU A C 1
ATOM 2349 O O . GLU A 1 311 ? -5.020 -27.183 -1.065 1.00 23.20 311 GLU A O 1
ATOM 2354 N N . PRO A 1 312 ? -3.177 -28.313 -1.660 1.00 28.22 312 PRO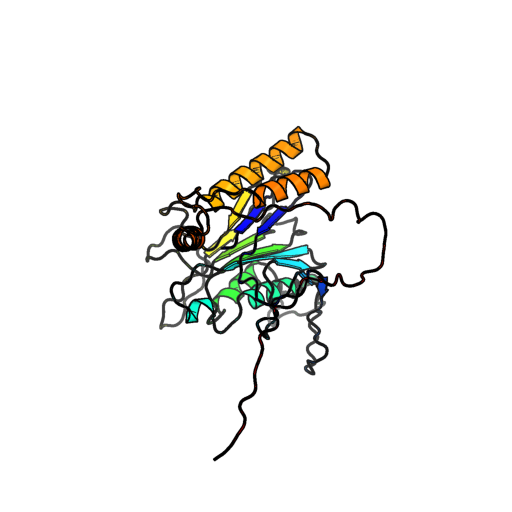 A N 1
ATOM 2355 C CA . PRO A 1 312 ? -2.824 -27.390 -2.731 1.00 28.22 312 PRO A CA 1
ATOM 2356 C C . PRO A 1 312 ? -3.787 -27.526 -3.919 1.00 28.22 312 PRO A C 1
ATOM 2358 O O . PRO A 1 312 ? -3.930 -28.597 -4.505 1.00 28.22 312 PRO A O 1
ATOM 2361 N N . VAL A 1 313 ? -4.403 -26.411 -4.317 1.00 29.92 313 VAL A N 1
ATOM 2362 C CA . VAL A 1 313 ? -5.183 -26.313 -5.558 1.00 29.92 313 VAL A CA 1
ATOM 2363 C C . VAL A 1 313 ? -4.230 -26.459 -6.745 1.00 29.92 313 VAL A C 1
ATOM 2365 O O . VAL A 1 313 ? -3.361 -25.616 -6.972 1.00 29.92 313 VAL A O 1
ATOM 2368 N N . THR A 1 314 ? -4.376 -27.549 -7.495 1.00 24.91 314 THR A N 1
ATOM 2369 C CA . THR A 1 314 ? -3.694 -27.767 -8.773 1.00 24.91 314 THR A CA 1
ATOM 2370 C C . THR A 1 314 ? -4.531 -27.140 -9.886 1.00 24.91 314 THR A C 1
ATOM 2372 O O . THR A 1 314 ? -5.677 -27.518 -10.105 1.00 24.91 314 THR A O 1
ATOM 2375 N N . TYR A 1 315 ? -3.971 -26.159 -10.596 1.00 29.62 315 TYR A N 1
ATOM 2376 C CA . TYR A 1 315 ? -4.582 -25.643 -11.821 1.00 29.62 315 TYR A CA 1
ATOM 2377 C C . TYR A 1 315 ? -4.333 -26.641 -12.958 1.00 29.62 315 TYR A C 1
ATOM 2379 O O . TYR A 1 315 ? -3.219 -26.753 -13.465 1.00 29.62 315 TYR A O 1
ATOM 2387 N N . GLY A 1 316 ? -5.375 -27.384 -13.335 1.00 26.92 316 GLY A N 1
ATOM 2388 C CA . GLY A 1 316 ? -5.421 -28.188 -14.553 1.00 26.92 316 GLY A CA 1
ATOM 2389 C C . GLY A 1 316 ? -5.978 -27.367 -15.717 1.00 26.92 316 GLY A C 1
ATOM 2390 O O . GLY A 1 316 ? -7.159 -27.038 -15.734 1.00 26.92 316 GLY A O 1
ATOM 2391 N N . GLY A 1 317 ? -5.127 -27.054 -16.692 1.00 25.98 317 GLY A N 1
ATOM 2392 C CA . GLY A 1 317 ? -5.467 -26.431 -17.976 1.00 25.98 317 GLY A CA 1
ATOM 2393 C C . GLY A 1 317 ? -4.330 -26.680 -18.977 1.00 25.98 317 GLY A C 1
ATOM 2394 O O . GLY A 1 317 ? -3.193 -26.860 -18.542 1.00 25.98 317 GLY A O 1
ATOM 2395 N N . PRO A 1 318 ? -4.614 -26.796 -20.287 1.00 26.75 318 PRO A N 1
ATOM 2396 C CA . PRO A 1 318 ? -3.849 -27.647 -21.196 1.00 26.75 318 PRO A CA 1
ATOM 2397 C C . PRO A 1 318 ? -2.422 -27.144 -21.441 1.00 26.75 318 PRO A C 1
ATOM 2399 O O . PRO A 1 318 ? -2.197 -26.001 -21.840 1.00 26.75 318 PRO A O 1
ATOM 2402 N N . LEU A 1 319 ? -1.467 -28.052 -21.225 1.00 25.50 319 LEU A N 1
ATOM 2403 C CA . LEU A 1 319 ? -0.070 -27.931 -21.625 1.00 25.50 319 LEU A CA 1
ATOM 2404 C C . LEU A 1 319 ? 0.012 -27.727 -23.142 1.00 25.50 319 LEU A C 1
ATOM 2406 O O . LEU A 1 319 ? -0.299 -28.629 -23.919 1.00 25.50 319 LEU A O 1
ATOM 2410 N N . TRP A 1 320 ? 0.475 -26.552 -23.558 1.00 23.77 320 TRP A N 1
ATOM 2411 C CA . TRP A 1 320 ? 1.017 -26.358 -24.895 1.00 23.77 320 TRP A CA 1
ATOM 2412 C C . TRP A 1 320 ? 2.324 -27.153 -24.986 1.00 23.77 320 TRP A C 1
ATOM 2414 O O . TRP A 1 320 ? 3.351 -26.745 -24.445 1.00 23.77 320 TRP A O 1
ATOM 2424 N N . HIS A 1 321 ? 2.265 -28.323 -25.623 1.00 23.81 321 HIS A N 1
ATOM 2425 C CA . HIS A 1 321 ? 3.446 -29.071 -26.035 1.00 23.81 321 HIS A CA 1
ATOM 2426 C C . HIS A 1 321 ? 4.167 -28.272 -27.127 1.00 23.81 321 HIS A C 1
ATOM 2428 O O . HIS A 1 321 ? 3.661 -28.126 -28.236 1.00 23.81 321 HIS A O 1
ATOM 2434 N N . ALA A 1 322 ? 5.338 -27.730 -26.799 1.00 26.92 322 ALA A N 1
ATOM 2435 C CA . ALA A 1 322 ? 6.321 -27.354 -27.801 1.00 26.92 322 ALA A CA 1
ATOM 2436 C C . ALA A 1 322 ? 7.144 -28.609 -28.111 1.00 26.92 322 ALA A C 1
ATOM 2438 O O . ALA A 1 322 ? 7.917 -29.065 -27.265 1.00 26.92 322 ALA A O 1
ATOM 2439 N N . ASP A 1 323 ? 6.930 -29.177 -29.296 1.00 24.81 323 ASP A N 1
ATOM 2440 C CA . ASP A 1 323 ? 7.767 -30.233 -29.856 1.00 24.81 323 ASP A CA 1
ATOM 2441 C C . ASP A 1 323 ? 9.201 -29.712 -29.996 1.00 24.81 323 ASP A C 1
ATOM 2443 O O . ASP A 1 323 ? 9.522 -28.892 -30.858 1.00 24.81 323 ASP A O 1
ATOM 2447 N N . ALA A 1 324 ? 10.072 -30.174 -29.103 1.00 27.05 324 ALA A N 1
ATOM 2448 C CA . ALA A 1 324 ? 11.509 -30.096 -29.275 1.00 27.05 324 ALA A CA 1
ATOM 2449 C C . ALA A 1 324 ? 11.942 -31.346 -30.045 1.00 27.05 324 ALA A C 1
ATOM 2451 O O . ALA A 1 324 ? 12.366 -32.334 -29.447 1.00 27.05 324 ALA A O 1
ATOM 2452 N N . ASP A 1 325 ? 11.815 -31.301 -31.372 1.00 26.44 325 ASP A N 1
ATOM 2453 C CA . ASP A 1 325 ? 12.463 -32.288 -32.223 1.00 26.44 325 ASP A CA 1
ATOM 2454 C C . ASP A 1 325 ? 13.977 -32.071 -32.166 1.00 26.44 325 ASP A C 1
ATOM 2456 O O . ASP A 1 325 ? 14.552 -31.086 -32.638 1.00 26.44 325 ASP A O 1
ATOM 2460 N N . SER A 1 326 ? 14.609 -33.035 -31.512 1.00 29.91 326 SER A N 1
ATOM 2461 C CA . SER A 1 326 ? 16.031 -33.300 -31.508 1.00 29.91 326 SER A CA 1
ATOM 2462 C C . SER A 1 326 ? 16.557 -33.447 -32.932 1.00 29.91 326 SER A C 1
ATOM 2464 O O . SER A 1 326 ? 16.155 -34.363 -33.646 1.00 29.91 326 SER A O 1
ATOM 2466 N N . ASN A 1 327 ? 17.541 -32.630 -33.303 1.00 25.64 327 ASN A N 1
ATOM 2467 C CA . ASN A 1 327 ? 18.468 -32.990 -34.368 1.00 25.64 327 ASN A CA 1
ATOM 2468 C C . ASN A 1 327 ? 19.886 -33.025 -33.796 1.00 25.64 327 ASN A C 1
ATOM 2470 O O . ASN A 1 327 ? 20.623 -32.041 -33.781 1.00 25.64 327 ASN A O 1
ATOM 2474 N N . VAL A 1 328 ? 20.214 -34.195 -33.253 1.00 30.50 328 VAL A N 1
ATOM 2475 C CA . VAL A 1 328 ? 21.578 -34.682 -33.089 1.00 30.50 328 VAL A CA 1
ATOM 2476 C C . VAL A 1 328 ? 21.859 -35.526 -34.324 1.00 30.50 328 VAL A C 1
ATOM 2478 O O . VAL A 1 328 ? 21.267 -36.590 -34.454 1.00 30.50 328 VAL A O 1
ATOM 2481 N N . ASP A 1 329 ? 22.756 -35.080 -35.202 1.00 27.38 329 ASP A N 1
ATOM 2482 C CA . ASP A 1 329 ? 23.757 -35.973 -35.794 1.00 27.38 329 ASP A CA 1
ATOM 2483 C C . ASP A 1 329 ? 24.845 -35.202 -36.572 1.00 27.38 329 ASP A C 1
ATOM 2485 O O . ASP A 1 329 ? 24.571 -34.468 -37.516 1.00 27.38 329 ASP A O 1
ATOM 2489 N N . ARG A 1 330 ? 26.092 -35.452 -36.139 1.00 30.64 330 ARG A N 1
ATOM 2490 C CA . ARG A 1 330 ? 27.305 -35.737 -36.937 1.00 30.64 330 ARG A CA 1
ATOM 2491 C C . ARG A 1 330 ? 27.734 -34.739 -38.024 1.00 30.64 330 ARG A C 1
ATOM 2493 O O . ARG A 1 330 ? 27.208 -34.755 -39.130 1.00 30.64 330 ARG A O 1
ATOM 2500 N N . ALA A 1 331 ? 28.859 -34.060 -37.805 1.00 32.94 331 ALA A N 1
ATOM 2501 C CA . ALA A 1 331 ? 30.224 -34.521 -38.119 1.00 32.94 331 ALA A CA 1
ATOM 2502 C C . ALA A 1 331 ? 31.242 -33.451 -37.696 1.00 32.94 331 ALA A C 1
ATOM 2504 O O . ALA A 1 331 ? 30.910 -32.251 -37.820 1.00 32.94 331 ALA A O 1
#

Sequence (331 aa):
MCIAILTTTHPTYRFIILNNRDEFLSRPTAPVRWWSSRSPDSFTNTTATSLPVLSARDLARPAHGTWLGINKIGRVGVLTNCLETDCARAVGARSRGSVIKDWLTSCPSSERIGGQDKDGNVKGQGSIEEFVSSLADLGDVGGFNLLIGDVRETEHGRGLAIISNRSAGGSLASDSARLSGYCAPSGEAREQLQVRWVDWGGIESGTGETIALSNMTLGDDDHQLKWKKVSQGEKLTAEAVAASLRAGDSEDALVERLFDVLSTDTLPRLPGGLEESAEAYLGLLRAGKYLYSSHWEGSAASERKESNRVEPVTYGGPLWHADADSNVDRA

Foldseek 3Di:
DKKKKKWCAFPVQLIDIDIDDDDPPPFDKADFDWDWPPDVPDPDPDPQPFFTKGFMFGPNDPLRFGAWIATPQQKTKHKAFADDPDPCLSCWPDEPRNLVVCLRRHDQCPPVPDDADPVRDDPRPRAPVVSLVVVLVVPGHHWMKMKIAHLPDDDPQQRIKIKTQAADDDDDDDDDPPPPDDDDDDDDPRHDMGMDGAGSCHVVVPRMAMFMDHNHGPNCVPPHDDQQLGVQLRVQLVVLSVVCVVVVHDPVSSVVSNVVSLADWPDDQDPPGCVVCVVVSVVVVSVVRTRHDDDDPPPPPVPVPDDPDDDDDDDDDDDPDDDPDDDDDDD

pLDDT: mean 70.15, std 23.75, range [23.2, 97.19]

Organism: NCBI:txid1036612

Secondary structure (DSSP, 8-state):
--EEEEE---SS-S-EEEEE----TTS-EEEEEEE-S--TT-----------EEEEEE-SSTT---SEEEETTSEEEEEEEPP-SSHHHHH-SB-HHHHHHHHHH---GGG-TT-B-TTS-B--TT-HHHHHHHGGG--SB--EEEEEEETT--SSS--EEEEES-PPSS-----S---TT----SSS-PPPPEEEEEP-STTTTT---EEEE-SS-GGGGTTS---HHHHHHHHHHHHHHHHHHHHT--HHHHHHHHHHHHT-------TTHHHHSHHHHHHHHHTT-S---------SSSGGGS-S-----------------------

Radius of gyration: 22.58 Å; chains: 1; bounding box: 57×60×68 Å

InterPro domains:
  IPR008551 Transport and Golgi organisation protein 2 [PF05742] (1-269)
  IPR008551 Transport and Golgi organisation protein 2 [PTHR17985] (1-269)